Protein AF-A0A6G2K1J7-F1 (afdb_monomer)

Structure (mmCIF, N/CA/C/O backbone):
data_AF-A0A6G2K1J7-F1
#
_entry.id   AF-A0A6G2K1J7-F1
#
loop_
_atom_site.group_PDB
_atom_site.id
_atom_site.type_symbol
_atom_site.label_atom_id
_atom_site.label_alt_id
_atom_site.label_comp_id
_atom_site.label_asym_id
_atom_site.label_entity_id
_atom_site.label_seq_id
_atom_site.pdbx_PDB_ins_code
_atom_site.Cartn_x
_atom_site.Cartn_y
_atom_site.Cartn_z
_atom_site.occupancy
_atom_site.B_iso_or_equiv
_atom_site.auth_seq_id
_atom_site.auth_comp_id
_atom_site.auth_asym_id
_atom_site.auth_atom_id
_atom_site.pdbx_PDB_model_num
ATOM 1 N N . MET A 1 1 ? -78.152 -9.496 18.781 1.00 35.53 1 MET A N 1
ATOM 2 C CA . MET A 1 1 ? -78.908 -10.739 19.042 1.00 35.53 1 MET A CA 1
ATOM 3 C C . MET A 1 1 ? -78.268 -11.850 18.212 1.00 35.53 1 MET A C 1
ATOM 5 O O . MET A 1 1 ? -78.270 -11.691 17.003 1.00 35.53 1 MET A O 1
ATOM 9 N N . ARG A 1 2 ? -77.735 -12.901 18.880 1.00 36.78 2 ARG A N 1
ATOM 10 C CA . ARG A 1 2 ? -77.135 -14.176 18.371 1.00 36.78 2 ARG A CA 1
ATOM 11 C C . ARG A 1 2 ? -75.817 -14.018 17.576 1.00 36.78 2 ARG A C 1
ATOM 13 O O . ARG A 1 2 ? -75.803 -13.254 16.629 1.00 36.78 2 ARG A O 1
ATOM 20 N N . VAL A 1 3 ? -74.634 -14.554 17.916 1.00 32.84 3 VAL A N 1
ATOM 21 C CA . VAL A 1 3 ? -74.125 -15.810 18.539 1.00 32.84 3 VAL A CA 1
ATOM 22 C C . VAL A 1 3 ? -74.280 -17.067 17.656 1.00 32.84 3 VAL A C 1
ATOM 24 O O . VAL A 1 3 ? -75.314 -17.720 17.725 1.00 32.84 3 VAL A O 1
ATOM 27 N N . THR A 1 4 ? -73.190 -17.339 16.898 1.00 34.97 4 THR A N 1
ATOM 28 C CA . THR A 1 4 ? -72.482 -18.625 16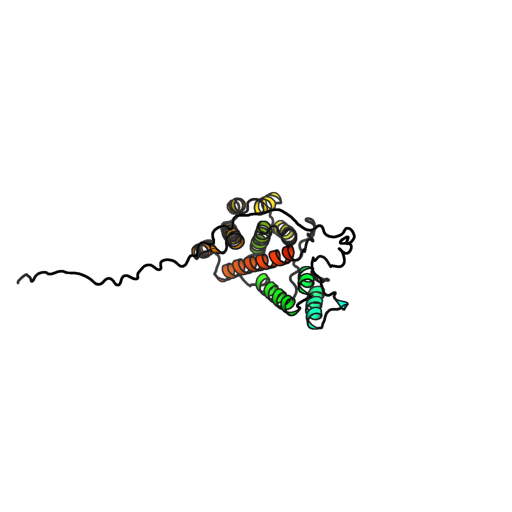.583 1.00 34.97 4 THR A CA 1
ATOM 29 C C . THR A 1 4 ? -73.187 -19.743 15.790 1.00 34.97 4 THR A C 1
ATOM 31 O O . THR A 1 4 ? -74.411 -19.746 15.739 1.00 34.97 4 THR A O 1
ATOM 34 N N . PRO A 1 5 ? -72.471 -20.823 15.386 1.00 52.34 5 PRO A N 1
ATOM 35 C CA . PRO A 1 5 ? -71.174 -20.953 14.678 1.00 52.34 5 PRO A CA 1
ATOM 36 C C . PRO A 1 5 ? -71.300 -21.935 13.474 1.00 52.34 5 PRO A C 1
ATOM 38 O O . PRO A 1 5 ? -72.369 -22.500 13.267 1.00 52.34 5 PRO A O 1
ATOM 41 N N . ASP A 1 6 ? -70.227 -22.203 12.721 1.00 35.66 6 ASP A N 1
ATOM 42 C CA . ASP A 1 6 ? -70.046 -23.554 12.157 1.00 35.66 6 ASP A CA 1
ATOM 43 C C . ASP A 1 6 ? -68.563 -23.936 12.077 1.00 35.66 6 ASP A C 1
ATOM 45 O O . ASP A 1 6 ? -67.681 -23.089 11.909 1.00 35.66 6 ASP A O 1
ATOM 49 N N . ASP A 1 7 ? -68.340 -25.226 12.269 1.00 35.88 7 ASP A N 1
ATOM 50 C CA . ASP A 1 7 ? -67.138 -25.903 12.706 1.00 35.88 7 ASP A CA 1
ATOM 51 C C . ASP A 1 7 ? -66.286 -26.439 11.545 1.00 35.88 7 ASP A C 1
ATOM 53 O O . ASP A 1 7 ? -66.772 -27.019 10.581 1.00 35.88 7 ASP A O 1
ATOM 57 N N . GLY A 1 8 ? -64.968 -26.325 11.722 1.00 32.72 8 GLY A N 1
ATOM 58 C CA . GLY A 1 8 ? -64.054 -27.472 11.737 1.00 32.72 8 GLY A CA 1
ATOM 59 C C . GLY A 1 8 ? -63.957 -28.408 10.521 1.00 32.72 8 GLY A C 1
ATOM 60 O O . GLY A 1 8 ? -64.835 -29.233 10.284 1.00 32.72 8 GLY A O 1
ATOM 61 N N . LYS A 1 9 ? -62.769 -28.399 9.892 1.00 33.88 9 LYS A N 1
ATOM 62 C CA . LYS A 1 9 ? -61.871 -29.550 9.580 1.00 33.88 9 LYS A CA 1
ATOM 63 C C . LYS A 1 9 ? -60.848 -29.076 8.537 1.00 33.88 9 LYS A C 1
ATOM 65 O O . LYS A 1 9 ? -61.209 -28.734 7.420 1.00 33.88 9 LYS A O 1
ATOM 70 N N . ASP A 1 10 ? -59.615 -28.750 8.909 1.00 31.59 10 ASP A N 1
ATOM 71 C CA . ASP A 1 10 ? -58.497 -29.664 9.188 1.00 31.59 10 ASP A CA 1
ATOM 72 C C . ASP A 1 10 ? -58.178 -30.599 8.003 1.00 31.59 10 ASP A C 1
ATOM 74 O O . ASP A 1 10 ? -58.930 -31.525 7.716 1.00 31.59 10 ASP A O 1
ATOM 78 N N . GLU A 1 11 ? -57.075 -30.315 7.295 1.00 30.25 11 GLU A N 1
ATOM 79 C CA . GLU A 1 11 ? -55.931 -31.229 7.113 1.00 30.25 11 GLU A CA 1
ATOM 80 C C . GLU A 1 11 ? -55.115 -30.969 5.824 1.00 30.25 11 GLU A C 1
ATOM 82 O O . GLU A 1 11 ? -55.516 -31.251 4.702 1.00 30.25 11 GLU A O 1
ATOM 87 N N . ARG A 1 12 ? -53.872 -30.534 6.067 1.00 29.98 12 ARG A N 1
ATOM 88 C CA . ARG A 1 12 ? -52.609 -31.073 5.528 1.00 29.98 12 ARG A CA 1
ATOM 89 C C . ARG A 1 12 ? -52.226 -30.922 4.038 1.00 29.98 12 ARG A C 1
ATOM 91 O O . ARG A 1 12 ? -52.806 -31.465 3.112 1.00 29.98 12 ARG A O 1
ATOM 98 N N . HIS A 1 13 ? -50.999 -30.395 3.926 1.00 30.02 13 HIS A N 1
ATOM 99 C CA . HIS A 1 13 ? -49.933 -30.740 2.977 1.00 30.02 13 HIS A CA 1
ATOM 100 C C . HIS A 1 13 ? -49.970 -30.146 1.563 1.00 30.02 13 HIS A C 1
ATOM 102 O O . HIS A 1 13 ? -50.554 -30.702 0.642 1.00 30.02 13 HIS A O 1
ATOM 108 N N . ARG A 1 14 ? -49.086 -29.159 1.348 1.00 35.12 14 ARG A N 1
ATOM 109 C CA . ARG A 1 14 ? -47.890 -29.329 0.494 1.00 35.12 14 ARG A CA 1
ATOM 110 C C . ARG A 1 14 ? -46.867 -28.218 0.761 1.00 35.12 14 ARG A C 1
ATOM 112 O O . ARG A 1 14 ? -46.822 -27.197 0.086 1.00 35.12 14 ARG A O 1
ATOM 119 N N . HIS A 1 15 ? -45.993 -28.469 1.736 1.00 34.78 15 HIS A N 1
ATOM 120 C CA . HIS A 1 15 ? -44.655 -27.885 1.742 1.00 34.78 15 HIS A CA 1
ATOM 121 C C . HIS A 1 15 ? -43.935 -28.329 0.463 1.00 34.78 15 HIS A C 1
ATOM 123 O O . HIS A 1 15 ? -43.694 -29.523 0.270 1.00 34.78 15 HIS A O 1
ATOM 129 N N . ARG A 1 16 ? -43.558 -27.380 -0.399 1.00 34.34 16 ARG A N 1
ATOM 130 C CA . ARG A 1 16 ? -42.485 -27.612 -1.369 1.00 34.34 16 ARG A CA 1
ATOM 131 C C . ARG A 1 16 ? -41.180 -27.726 -0.583 1.00 34.34 16 ARG A C 1
ATOM 133 O O . ARG A 1 16 ? -40.584 -26.729 -0.195 1.00 34.34 16 ARG A O 1
ATOM 140 N N . ARG A 1 17 ? -40.781 -28.971 -0.318 1.00 33.12 17 ARG A N 1
ATOM 141 C CA . ARG A 1 17 ? -39.415 -29.333 0.060 1.00 33.12 17 ARG A CA 1
ATOM 142 C C . ARG A 1 17 ? -38.504 -28.976 -1.117 1.00 33.12 17 ARG A C 1
ATOM 144 O O . ARG A 1 17 ? -38.532 -29.674 -2.126 1.00 33.12 17 ARG A O 1
ATOM 151 N N . ASN A 1 18 ? -37.700 -27.925 -0.987 1.00 34.09 18 ASN A N 1
ATOM 152 C CA . ASN A 1 18 ? -36.441 -27.874 -1.722 1.00 34.09 18 ASN A CA 1
ATOM 153 C C . ASN A 1 18 ? -35.535 -28.921 -1.073 1.00 34.09 18 ASN A C 1
ATOM 155 O O . ASN A 1 18 ? -35.179 -28.811 0.100 1.00 34.09 18 ASN A O 1
ATOM 159 N N . GLY A 1 19 ? -35.303 -30.006 -1.811 1.00 31.61 19 GLY A N 1
ATOM 160 C CA . GLY A 1 19 ? -34.443 -31.103 -1.395 1.00 31.61 19 GLY A CA 1
ATOM 161 C C . GLY A 1 19 ? -32.992 -30.648 -1.206 1.00 31.61 19 GLY A C 1
ATOM 162 O O . GLY A 1 19 ? -32.596 -29.602 -1.723 1.00 31.61 19 GLY A O 1
ATOM 163 N N . PRO A 1 20 ? -32.199 -31.422 -0.454 1.00 30.12 20 PRO A N 1
ATOM 164 C CA . PRO A 1 20 ? -30.825 -31.070 -0.155 1.00 30.12 20 PRO A CA 1
ATOM 165 C C . PRO A 1 20 ? -29.967 -31.181 -1.420 1.00 30.12 20 PRO A C 1
ATOM 167 O O . PRO A 1 20 ? -29.963 -32.213 -2.090 1.00 30.12 20 PRO A O 1
ATOM 170 N N . LEU A 1 21 ? -29.210 -30.123 -1.719 1.00 31.95 21 LEU A N 1
ATOM 171 C CA . LEU A 1 21 ? -28.051 -30.176 -2.609 1.00 31.95 21 LEU A CA 1
ATOM 172 C C . LEU A 1 21 ? -26.974 -31.029 -1.924 1.00 31.95 21 LEU A C 1
ATOM 174 O O . LEU A 1 21 ? -26.080 -30.524 -1.249 1.00 31.95 21 LEU A O 1
ATOM 178 N N . GLN A 1 22 ? -27.116 -32.348 -2.037 1.00 30.98 22 GLN A N 1
ATOM 179 C CA . GLN A 1 22 ? -26.084 -33.301 -1.665 1.00 30.98 22 GLN A CA 1
ATOM 180 C C . GLN A 1 22 ? -25.067 -33.444 -2.806 1.00 30.98 22 GLN A C 1
ATOM 182 O O . GLN A 1 22 ? -25.411 -33.743 -3.944 1.00 30.98 22 GLN A O 1
ATOM 187 N N . GLU A 1 23 ? -23.803 -33.267 -2.418 1.00 32.56 23 GLU A N 1
ATOM 188 C CA . GLU A 1 23 ? -22.628 -33.999 -2.904 1.00 32.56 23 GLU A CA 1
ATOM 189 C C . GLU A 1 23 ? -22.086 -33.727 -4.313 1.00 32.56 23 GLU A C 1
ATOM 191 O O . GLU A 1 23 ? -22.125 -34.588 -5.185 1.00 32.56 23 GLU A O 1
ATOM 196 N N . HIS A 1 24 ? -21.334 -32.630 -4.464 1.00 31.55 24 HIS A N 1
ATOM 197 C CA . HIS A 1 24 ? -20.178 -32.588 -5.378 1.00 31.55 24 HIS A CA 1
ATOM 198 C C . HIS A 1 24 ? -18.927 -31.954 -4.735 1.00 31.55 24 HIS A C 1
ATOM 200 O O . HIS A 1 24 ? -18.205 -31.179 -5.349 1.00 31.55 24 HIS A O 1
ATOM 206 N N . HIS A 1 25 ? -18.597 -32.363 -3.505 1.00 30.36 25 HIS A N 1
ATOM 207 C CA . HIS A 1 25 ? -17.228 -32.262 -2.988 1.00 30.36 25 HIS A CA 1
ATOM 208 C C . HIS A 1 25 ? -16.516 -33.600 -3.195 1.00 30.36 25 HIS A C 1
ATOM 210 O O . HIS A 1 25 ? -16.507 -34.475 -2.326 1.00 30.36 25 HIS A O 1
ATOM 216 N N . ARG A 1 26 ? -15.896 -33.776 -4.369 1.00 29.42 26 ARG A N 1
ATOM 217 C CA . ARG A 1 26 ? -14.893 -34.831 -4.551 1.00 29.42 26 ARG A CA 1
ATOM 218 C C . ARG A 1 26 ? -13.715 -34.529 -3.628 1.00 29.42 26 ARG A C 1
ATOM 220 O O . ARG A 1 26 ? -12.889 -33.669 -3.912 1.00 29.42 26 ARG A O 1
ATOM 227 N N . ARG A 1 27 ? -13.656 -35.265 -2.518 1.00 29.64 27 ARG A N 1
ATOM 228 C CA . ARG A 1 27 ? -12.503 -35.365 -1.622 1.00 29.64 27 ARG A CA 1
ATOM 229 C C . ARG A 1 27 ? -11.276 -35.778 -2.442 1.00 29.64 27 ARG A C 1
ATOM 231 O O . ARG A 1 27 ? -11.168 -36.930 -2.858 1.00 29.64 27 ARG A O 1
ATOM 238 N N . LEU A 1 28 ? -10.348 -34.853 -2.673 1.00 31.30 28 LEU A N 1
ATOM 239 C CA . LEU A 1 28 ? -8.995 -35.208 -3.091 1.00 31.30 28 LEU A CA 1
ATOM 240 C C . LEU A 1 28 ? -8.306 -35.850 -1.883 1.00 31.30 28 LEU A C 1
ATOM 242 O O . LEU A 1 28 ? -7.884 -35.171 -0.952 1.00 31.30 28 LEU A O 1
ATOM 246 N N . ALA A 1 29 ? -8.257 -37.181 -1.866 1.00 31.61 29 ALA A N 1
ATOM 247 C CA . ALA A 1 29 ? -7.498 -37.927 -0.871 1.00 31.61 29 ALA A CA 1
ATOM 248 C C . ALA A 1 29 ? -5.999 -37.563 -0.961 1.00 31.61 29 ALA A C 1
ATOM 250 O O . ALA A 1 29 ? -5.484 -37.395 -2.073 1.00 31.61 29 ALA A O 1
ATOM 251 N N . PRO A 1 30 ? -5.267 -37.488 0.168 1.00 28.92 30 PRO A N 1
ATOM 252 C CA . PRO A 1 30 ? -3.836 -37.221 0.146 1.00 28.92 30 PRO A CA 1
ATOM 253 C C . PRO A 1 30 ? -3.123 -38.378 -0.559 1.00 28.92 30 PRO A C 1
ATOM 255 O O . PRO A 1 30 ? -3.137 -39.525 -0.099 1.00 28.92 30 PRO A O 1
ATOM 258 N N . ARG A 1 31 ? -2.504 -38.095 -1.710 1.00 31.23 31 ARG A N 1
ATOM 259 C CA . ARG A 1 31 ? -1.652 -39.070 -2.392 1.00 31.23 31 ARG A CA 1
ATOM 260 C C . ARG A 1 31 ? -0.455 -39.363 -1.492 1.00 31.23 31 ARG A C 1
ATOM 262 O O . ARG A 1 31 ? 0.362 -38.490 -1.218 1.00 31.23 31 ARG A O 1
ATOM 269 N N . ARG A 1 32 ? -0.384 -40.610 -1.022 1.00 30.34 32 ARG A N 1
ATOM 270 C CA . ARG A 1 32 ? 0.730 -41.154 -0.243 1.00 30.34 32 ARG A CA 1
ATOM 271 C C . ARG A 1 32 ? 2.048 -40.871 -0.964 1.00 30.34 32 ARG A C 1
ATOM 273 O O . ARG A 1 32 ? 2.243 -41.322 -2.090 1.00 30.34 32 ARG A O 1
ATOM 280 N N . CYS A 1 33 ? 2.943 -40.165 -0.281 1.00 30.98 33 CYS A N 1
ATOM 281 C CA . CYS A 1 33 ? 4.346 -40.045 -0.644 1.00 30.98 33 CYS A CA 1
ATOM 282 C C . CYS A 1 33 ? 4.946 -41.459 -0.705 1.00 30.98 33 CYS A C 1
ATOM 284 O O . CYS A 1 33 ? 5.065 -42.135 0.320 1.00 30.98 33 CYS A O 1
ATOM 286 N N . ARG A 1 34 ? 5.249 -41.943 -1.910 1.00 31.38 34 ARG A N 1
ATOM 287 C CA . ARG A 1 34 ? 6.042 -43.152 -2.118 1.00 31.38 34 ARG A CA 1
ATOM 288 C C . ARG A 1 34 ? 7.186 -42.838 -3.071 1.00 31.38 34 ARG A C 1
ATOM 290 O O . ARG A 1 34 ? 6.980 -42.319 -4.160 1.00 31.38 34 ARG A O 1
ATOM 297 N N . ASP A 1 35 ? 8.351 -43.238 -2.585 1.00 30.86 35 ASP A N 1
ATOM 298 C CA . ASP A 1 35 ? 9.615 -43.460 -3.271 1.00 30.86 35 ASP A CA 1
ATOM 299 C C . ASP A 1 35 ? 10.530 -42.255 -3.546 1.00 30.86 35 ASP A C 1
ATOM 301 O O . ASP A 1 35 ? 10.599 -41.671 -4.626 1.00 30.86 35 ASP A O 1
ATOM 305 N N . ARG A 1 36 ? 11.335 -41.946 -2.520 1.00 43.44 36 ARG A N 1
ATOM 306 C CA . ARG A 1 36 ? 12.682 -41.400 -2.686 1.00 43.44 36 ARG A CA 1
ATOM 307 C C . ARG A 1 36 ? 13.554 -42.497 -3.298 1.00 43.44 36 ARG A C 1
ATOM 309 O O . ARG A 1 36 ? 14.013 -43.350 -2.556 1.00 43.44 36 ARG A O 1
ATOM 316 N N . THR A 1 37 ? 13.888 -42.416 -4.581 1.00 38.09 37 THR A N 1
ATOM 317 C CA . THR A 1 37 ? 15.232 -42.772 -5.072 1.00 38.09 37 THR A CA 1
ATOM 318 C C . THR A 1 37 ? 15.432 -42.319 -6.525 1.00 38.09 37 THR A C 1
ATOM 320 O O . THR A 1 37 ? 14.559 -42.469 -7.370 1.00 38.09 37 THR A O 1
ATOM 323 N N . ARG A 1 38 ? 16.644 -41.809 -6.800 1.00 35.25 38 ARG A N 1
ATOM 324 C CA . ARG A 1 38 ? 17.234 -41.445 -8.111 1.00 35.25 38 ARG A CA 1
ATOM 325 C C . ARG A 1 38 ? 16.898 -40.059 -8.684 1.00 35.25 38 ARG A C 1
ATOM 327 O O . ARG A 1 38 ? 16.390 -39.928 -9.792 1.00 35.25 38 ARG A O 1
ATOM 334 N N . ARG A 1 39 ? 17.375 -39.003 -8.009 1.00 38.03 39 ARG A N 1
ATOM 335 C CA . ARG A 1 39 ? 17.856 -37.810 -8.732 1.00 38.03 39 ARG A CA 1
ATOM 336 C C . ARG A 1 39 ? 19.153 -38.190 -9.454 1.00 38.03 39 ARG A C 1
ATOM 338 O O . ARG A 1 39 ? 20.127 -38.554 -8.801 1.00 38.03 39 ARG A O 1
ATOM 345 N N . ARG A 1 40 ? 19.158 -38.141 -10.789 1.00 36.22 40 ARG A N 1
ATOM 346 C CA . ARG A 1 40 ? 20.401 -38.167 -11.574 1.00 36.22 40 ARG A CA 1
ATOM 347 C C . ARG A 1 40 ? 21.206 -36.917 -11.213 1.00 36.22 40 ARG A C 1
ATOM 349 O O . ARG A 1 40 ? 20.685 -35.810 -11.314 1.00 36.22 40 ARG A O 1
ATOM 356 N N . ALA A 1 41 ? 22.440 -37.113 -10.759 1.00 38.62 41 ALA A N 1
ATOM 357 C CA . ALA A 1 41 ? 23.391 -36.033 -10.540 1.00 38.62 41 ALA A CA 1
ATOM 358 C C . ALA A 1 41 ? 23.687 -35.335 -11.878 1.00 38.62 41 ALA A C 1
ATOM 360 O O . ALA A 1 41 ? 23.938 -36.006 -12.882 1.00 38.62 41 ALA A O 1
ATOM 361 N N . ALA A 1 42 ? 23.620 -34.004 -11.892 1.00 36.16 42 ALA A N 1
ATOM 362 C CA . ALA A 1 42 ? 24.079 -33.202 -13.020 1.00 36.16 42 ALA A CA 1
ATOM 363 C C . ALA A 1 42 ? 25.619 -33.288 -13.134 1.00 36.16 42 ALA A C 1
ATOM 365 O O . ALA A 1 42 ? 26.284 -33.480 -12.111 1.00 36.16 42 ALA A O 1
ATOM 366 N N . PRO A 1 43 ? 26.199 -33.172 -14.344 1.00 32.53 43 PRO A N 1
ATOM 367 C CA . PRO A 1 43 ? 27.638 -33.321 -14.547 1.00 32.53 43 PRO A CA 1
ATOM 368 C C . PRO A 1 43 ? 28.429 -32.218 -13.821 1.00 32.53 43 PRO A C 1
ATOM 370 O O . PRO A 1 43 ? 27.985 -31.066 -13.793 1.00 32.53 43 PRO A O 1
ATOM 373 N N . PRO A 1 44 ? 29.621 -32.520 -13.277 1.00 36.25 44 PRO A N 1
ATOM 374 C CA . PRO A 1 44 ? 30.470 -31.519 -12.647 1.00 36.25 44 PRO A CA 1
ATOM 375 C C . PRO A 1 44 ? 31.130 -30.673 -13.744 1.00 36.25 44 PRO A C 1
ATOM 377 O O . PRO A 1 44 ? 32.035 -31.131 -14.434 1.00 36.25 44 PRO A O 1
ATOM 380 N N . GLY A 1 45 ? 30.643 -29.448 -13.947 1.00 36.84 45 GLY A N 1
ATOM 381 C CA . GLY A 1 45 ? 31.193 -28.547 -14.968 1.00 36.84 45 GLY A CA 1
ATOM 382 C C . GLY A 1 45 ? 30.334 -27.334 -15.318 1.00 36.84 45 GLY A C 1
ATOM 383 O O . GLY A 1 45 ? 30.876 -26.327 -15.754 1.00 36.84 45 GLY A O 1
ATOM 384 N N . GLN A 1 46 ? 29.027 -27.358 -15.053 1.00 41.84 46 GLN A N 1
ATOM 385 C CA . GLN A 1 46 ? 28.199 -26.149 -15.093 1.00 41.84 46 GLN A CA 1
ATOM 386 C C . GLN A 1 46 ? 28.134 -25.550 -13.695 1.00 41.84 46 GLN A C 1
ATOM 388 O O . GLN A 1 46 ? 27.180 -25.731 -12.942 1.00 41.84 46 GLN A O 1
ATOM 393 N N . ARG A 1 47 ? 29.203 -24.842 -13.330 1.00 34.09 47 ARG A N 1
ATOM 394 C CA . ARG A 1 47 ? 29.076 -23.792 -12.325 1.00 34.09 47 ARG A CA 1
ATOM 395 C C . ARG A 1 47 ? 28.018 -22.830 -12.870 1.00 34.09 47 ARG A C 1
ATOM 397 O O . ARG A 1 47 ? 28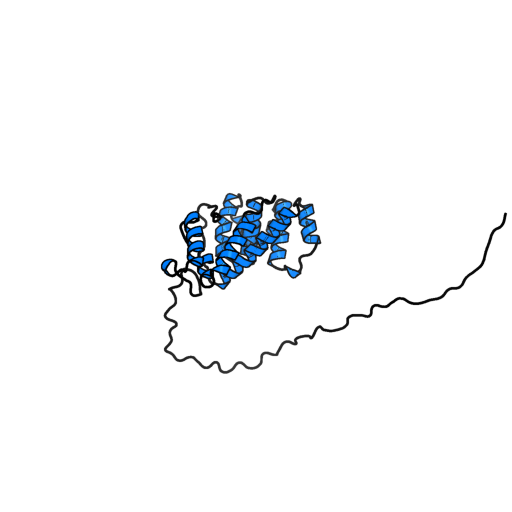.197 -22.323 -13.974 1.00 34.09 47 ARG A O 1
ATOM 404 N N . CYS A 1 48 ? 26.931 -22.604 -12.129 1.00 33.09 48 CYS A N 1
ATOM 405 C CA . CYS A 1 48 ? 26.109 -21.401 -12.273 1.00 33.09 48 CYS A CA 1
ATOM 406 C C . CYS A 1 48 ? 27.022 -20.195 -12.020 1.00 33.09 48 CYS A C 1
ATOM 408 O O . CYS A 1 48 ? 27.107 -19.683 -10.910 1.00 33.09 48 CYS A O 1
ATOM 410 N N . ALA A 1 49 ? 27.796 -19.824 -13.028 1.00 37.03 49 ALA A N 1
ATOM 411 C CA . ALA A 1 49 ? 28.691 -18.689 -13.043 1.00 37.03 49 ALA A CA 1
ATOM 412 C C . ALA A 1 49 ? 28.120 -17.713 -14.070 1.00 37.03 49 ALA A C 1
ATOM 414 O O . ALA A 1 49 ? 28.563 -17.692 -15.211 1.00 37.03 49 ALA A O 1
ATOM 415 N N . ALA A 1 50 ? 27.058 -17.017 -13.659 1.00 36.47 50 ALA A N 1
ATOM 416 C CA . ALA A 1 50 ? 26.554 -15.761 -14.221 1.00 36.47 50 ALA A CA 1
ATOM 417 C C . ALA A 1 50 ? 25.323 -15.329 -13.402 1.00 36.47 50 ALA A C 1
ATOM 419 O O . ALA A 1 50 ? 24.200 -15.304 -13.891 1.00 36.47 50 ALA A O 1
ATOM 420 N N . VAL A 1 51 ? 25.515 -15.082 -12.108 1.00 39.34 51 VAL A N 1
ATOM 421 C CA . VAL A 1 51 ? 24.582 -14.255 -11.333 1.00 39.34 51 VAL A CA 1
ATOM 422 C C . VAL A 1 51 ? 25.270 -12.897 -11.227 1.00 39.34 51 VAL A C 1
ATOM 424 O O . VAL A 1 51 ? 26.463 -12.881 -10.925 1.00 39.34 51 VAL A O 1
ATOM 427 N N . CYS A 1 52 ? 24.517 -11.827 -11.509 1.00 40.72 52 CYS A N 1
ATOM 428 C CA . CYS A 1 52 ? 24.882 -10.397 -11.543 1.00 40.72 52 CYS A CA 1
ATOM 429 C C . CYS A 1 52 ? 25.019 -9.769 -12.949 1.00 40.72 52 CYS A C 1
ATOM 431 O O . CYS A 1 52 ? 26.105 -9.367 -13.337 1.00 40.72 52 CYS A O 1
ATOM 433 N N . GLU A 1 53 ? 23.892 -9.608 -13.657 1.00 43.91 53 GLU A N 1
ATOM 434 C CA . GLU A 1 53 ? 23.628 -8.492 -14.601 1.00 43.91 53 GLU A CA 1
ATOM 435 C C . GLU A 1 53 ? 22.120 -8.152 -14.580 1.00 43.91 53 GLU A C 1
ATOM 437 O O . GLU A 1 53 ? 21.451 -8.068 -15.608 1.00 43.91 53 GLU A O 1
ATOM 442 N N . HIS A 1 54 ? 21.501 -8.105 -13.399 1.00 54.28 54 HIS A N 1
ATOM 443 C CA . HIS A 1 54 ? 20.065 -7.839 -13.262 1.00 54.28 54 HIS A CA 1
ATOM 444 C C . HIS A 1 54 ? 19.931 -6.700 -12.259 1.00 54.28 54 HIS A C 1
ATOM 446 O O . HIS A 1 54 ? 20.337 -6.870 -11.113 1.00 54.28 54 HIS A O 1
ATOM 452 N N . GLY A 1 55 ? 19.464 -5.529 -12.698 1.00 58.62 55 GLY A N 1
ATOM 453 C CA . GLY A 1 55 ? 19.360 -4.316 -11.877 1.00 58.62 55 GLY A CA 1
ATOM 454 C C . GLY A 1 55 ? 18.380 -4.467 -10.711 1.00 58.62 55 GLY A C 1
ATOM 455 O O . GLY A 1 55 ? 17.271 -3.955 -10.787 1.00 58.62 55 GLY A O 1
ATOM 456 N N . GLY A 1 56 ? 18.774 -5.213 -9.675 1.00 79.50 56 GLY A N 1
ATOM 457 C CA . GLY A 1 56 ? 18.002 -5.419 -8.448 1.00 79.50 56 GLY A CA 1
ATOM 458 C C . GLY A 1 56 ? 16.863 -6.448 -8.522 1.00 79.50 56 GLY A C 1
ATOM 459 O O . GLY A 1 56 ? 16.065 -6.525 -7.598 1.00 79.50 56 GLY A O 1
ATOM 460 N N . VAL A 1 57 ? 16.756 -7.250 -9.593 1.00 90.38 57 VAL A N 1
ATOM 461 C CA . VAL A 1 57 ? 15.643 -8.208 -9.817 1.00 90.38 57 VAL A CA 1
ATOM 462 C C . VAL A 1 57 ? 16.141 -9.593 -10.268 1.00 90.38 57 VAL A C 1
ATOM 464 O O . VAL A 1 57 ? 17.255 -9.730 -10.758 1.00 90.38 57 VAL A O 1
ATOM 467 N N . TRP A 1 58 ? 15.337 -10.654 -10.131 1.00 93.12 58 TRP A N 1
ATOM 468 C CA . TRP A 1 58 ? 15.727 -12.045 -10.457 1.00 93.12 58 TRP A CA 1
ATOM 469 C C . TRP A 1 58 ? 15.453 -12.482 -11.898 1.00 93.12 58 TRP A C 1
ATOM 471 O O . TRP A 1 58 ? 15.886 -13.560 -12.309 1.00 93.12 58 TRP A O 1
ATOM 481 N N . ILE A 1 59 ? 14.717 -11.682 -12.665 1.00 93.81 59 ILE A N 1
ATOM 482 C CA . ILE A 1 59 ? 14.427 -11.956 -14.074 1.00 93.81 59 ILE A CA 1
ATOM 483 C C . ILE A 1 59 ? 15.178 -10.976 -14.970 1.00 93.81 59 ILE A C 1
ATOM 485 O O . ILE A 1 59 ? 15.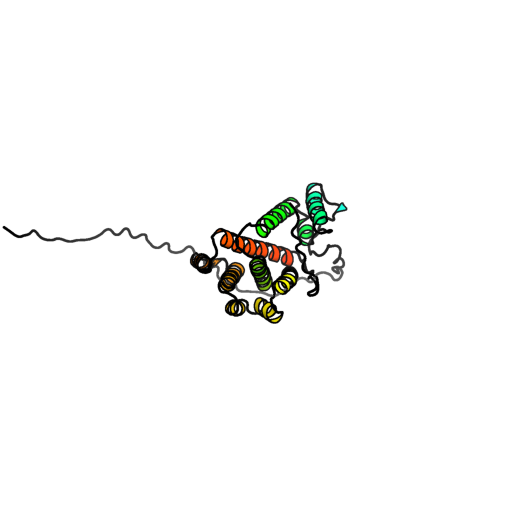615 -9.918 -14.522 1.00 93.81 59 ILE A O 1
ATOM 489 N N . ARG A 1 60 ? 15.293 -11.309 -16.261 1.00 94.56 60 ARG A N 1
ATOM 490 C CA . ARG A 1 60 ? 15.805 -10.354 -17.251 1.00 94.56 60 ARG A CA 1
ATOM 491 C C . ARG A 1 60 ? 14.937 -9.095 -17.248 1.00 94.56 60 ARG A C 1
ATOM 493 O O . ARG A 1 60 ? 13.712 -9.205 -17.267 1.00 94.56 60 ARG A O 1
ATOM 500 N N . SER A 1 61 ? 15.579 -7.939 -17.315 1.00 93.94 61 SER A N 1
ATOM 501 C CA . SER A 1 61 ? 14.941 -6.641 -17.519 1.00 93.94 61 SER A CA 1
ATOM 502 C C . SER A 1 61 ? 15.451 -5.985 -18.805 1.00 93.94 61 SER A C 1
ATOM 504 O O . SER A 1 61 ? 16.453 -6.419 -19.376 1.00 93.94 61 SER A O 1
ATOM 506 N N . VAL A 1 62 ? 14.729 -4.973 -19.286 1.00 94.62 62 VAL A N 1
ATOM 507 C CA . VAL A 1 62 ? 15.120 -4.141 -20.431 1.00 94.62 62 VAL A CA 1
ATOM 508 C C . VAL A 1 62 ? 15.748 -2.850 -19.892 1.00 94.62 62 VAL A C 1
ATOM 510 O O . VAL A 1 62 ? 15.039 -2.074 -19.239 1.00 94.62 62 VAL A O 1
ATOM 513 N N . PRO A 1 63 ? 17.054 -2.611 -20.116 1.00 91.19 63 PRO A N 1
ATOM 514 C CA . PRO A 1 63 ? 17.706 -1.357 -19.752 1.00 91.19 63 PRO A CA 1
ATOM 515 C C . PRO A 1 63 ? 17.060 -0.149 -20.435 1.00 91.19 63 PRO A C 1
ATOM 517 O O . PRO A 1 63 ? 16.406 -0.279 -21.466 1.00 91.19 63 PRO A O 1
ATOM 520 N N . TYR A 1 64 ? 17.279 1.043 -19.879 1.00 89.31 64 TYR A N 1
ATOM 521 C CA . TYR A 1 64 ? 16.729 2.286 -20.429 1.00 89.31 64 TYR A CA 1
ATOM 522 C C . TYR A 1 64 ? 17.101 2.500 -21.906 1.00 89.31 64 TYR A C 1
ATOM 524 O O . TYR A 1 64 ? 16.241 2.847 -22.713 1.00 89.31 64 TYR A O 1
ATOM 532 N N . ASP A 1 65 ? 18.359 2.249 -22.272 1.00 89.94 65 ASP A N 1
ATOM 533 C CA . ASP A 1 65 ? 18.850 2.485 -23.635 1.00 89.94 65 ASP A CA 1
ATOM 534 C C . ASP A 1 65 ? 18.224 1.539 -24.668 1.00 89.94 65 ASP A C 1
ATOM 536 O O . ASP A 1 65 ? 18.017 1.950 -25.810 1.00 89.94 65 ASP A O 1
ATOM 540 N N . ASP A 1 66 ? 17.812 0.345 -24.238 1.00 94.00 66 ASP A N 1
ATOM 541 C CA . ASP A 1 66 ? 17.171 -0.681 -25.068 1.00 94.00 66 ASP A CA 1
ATOM 542 C C . ASP A 1 66 ? 15.633 -0.609 -25.036 1.00 94.00 66 ASP A C 1
ATOM 544 O O . ASP A 1 66 ? 14.954 -1.421 -25.670 1.00 94.00 66 ASP A O 1
ATOM 548 N N . ALA A 1 67 ? 15.060 0.338 -24.285 1.00 95.12 67 ALA A N 1
ATOM 549 C CA . ALA A 1 67 ? 13.618 0.486 -24.155 1.00 95.12 67 ALA A CA 1
ATOM 550 C C . ALA A 1 67 ? 12.980 0.964 -25.468 1.00 95.12 67 ALA A C 1
ATOM 552 O O . ALA A 1 67 ? 13.429 1.956 -26.063 1.00 95.12 67 ALA A O 1
ATOM 553 N N . ASP A 1 68 ? 11.899 0.286 -25.867 1.00 95.62 68 ASP A N 1
ATOM 554 C CA . ASP A 1 68 ? 11.005 0.743 -26.931 1.00 95.62 68 ASP A CA 1
ATOM 555 C C . ASP A 1 68 ? 10.256 2.027 -26.531 1.00 95.62 68 ASP A C 1
ATOM 557 O O . ASP A 1 68 ? 10.384 2.530 -25.414 1.00 95.62 68 ASP A O 1
ATOM 561 N N . GLU A 1 69 ? 9.477 2.588 -27.455 1.00 96.38 69 GLU A N 1
ATOM 562 C CA . GLU A 1 69 ? 8.766 3.850 -27.230 1.00 96.38 69 GLU A CA 1
ATOM 563 C C . GLU A 1 69 ? 7.777 3.784 -26.051 1.00 96.38 69 GLU A C 1
ATOM 565 O O . GLU A 1 69 ? 7.634 4.749 -25.300 1.00 96.38 69 GLU A O 1
ATOM 570 N N . GLU A 1 70 ? 7.091 2.656 -25.847 1.00 95.81 70 GLU A N 1
ATOM 571 C CA . GLU A 1 70 ? 6.125 2.517 -24.755 1.00 95.81 70 GLU A CA 1
ATOM 572 C C . GLU A 1 70 ? 6.829 2.437 -23.401 1.00 95.81 70 GLU A C 1
ATOM 574 O O . GLU A 1 70 ? 6.501 3.196 -22.486 1.00 95.81 70 GLU A O 1
ATOM 579 N N . LEU A 1 71 ? 7.835 1.573 -23.284 1.00 96.12 71 LEU A N 1
ATOM 580 C CA . LEU A 1 71 ? 8.599 1.411 -22.056 1.00 96.12 71 LEU A CA 1
ATOM 581 C C . LEU A 1 71 ? 9.380 2.677 -21.698 1.00 96.12 71 LEU A C 1
ATOM 583 O O . LEU A 1 71 ? 9.412 3.063 -20.529 1.00 96.12 71 LEU A O 1
ATOM 587 N N . ARG A 1 72 ? 9.970 3.346 -22.696 1.00 96.19 72 ARG A N 1
ATOM 588 C CA . ARG A 1 72 ? 10.744 4.573 -22.489 1.00 96.19 72 ARG A CA 1
ATOM 589 C C . ARG A 1 72 ? 9.883 5.681 -21.895 1.00 96.19 72 ARG A C 1
ATOM 591 O O . ARG A 1 72 ? 10.313 6.293 -20.926 1.00 96.19 72 ARG A O 1
ATOM 598 N N . ARG A 1 73 ? 8.632 5.842 -22.347 1.00 94.94 73 ARG A N 1
ATOM 599 C CA . ARG A 1 73 ? 7.679 6.787 -21.730 1.00 94.94 73 ARG A CA 1
ATOM 600 C C . ARG A 1 73 ? 7.447 6.507 -20.243 1.00 94.94 73 ARG A C 1
ATOM 602 O O . ARG A 1 73 ? 7.397 7.438 -19.445 1.00 94.94 73 ARG A O 1
ATOM 609 N N . HIS A 1 74 ? 7.321 5.239 -19.846 1.00 93.56 74 HIS A N 1
ATOM 610 C CA . HIS A 1 74 ? 7.155 4.878 -18.432 1.00 93.56 74 HIS A CA 1
ATOM 611 C C . HIS A 1 74 ? 8.421 5.110 -17.598 1.00 93.56 74 HIS A C 1
ATOM 613 O O . HIS A 1 74 ? 8.326 5.454 -16.416 1.00 93.56 74 HIS A O 1
ATOM 619 N N . TYR A 1 75 ? 9.598 4.917 -18.194 1.00 93.62 75 TYR A N 1
ATOM 620 C CA . TYR A 1 75 ? 10.873 5.235 -17.558 1.00 93.62 75 TYR A CA 1
ATOM 621 C C . TYR A 1 75 ? 11.068 6.742 -17.397 1.00 93.62 75 TYR A C 1
ATOM 623 O O . TYR A 1 75 ? 11.419 7.182 -16.305 1.00 93.62 75 TYR A O 1
ATOM 631 N N . ASP A 1 76 ? 10.796 7.525 -18.438 1.00 92.31 76 ASP A N 1
ATOM 632 C CA . ASP A 1 76 ? 10.930 8.982 -18.419 1.00 92.31 76 ASP A CA 1
ATOM 633 C C . ASP A 1 76 ? 10.022 9.603 -17.357 1.00 92.31 76 ASP A C 1
ATOM 635 O O . ASP A 1 76 ? 10.516 10.318 -16.489 1.00 92.31 76 ASP A O 1
ATOM 639 N N . ARG A 1 77 ? 8.741 9.209 -17.315 1.00 86.50 77 ARG A N 1
ATOM 640 C CA . ARG A 1 77 ? 7.786 9.667 -16.290 1.00 86.50 77 ARG A CA 1
ATOM 641 C C . ARG A 1 77 ? 8.303 9.466 -14.861 1.00 86.50 77 ARG A C 1
ATOM 643 O O . ARG A 1 77 ? 8.117 10.321 -13.994 1.00 86.50 77 ARG A O 1
ATOM 650 N N . GLN A 1 78 ? 8.957 8.336 -14.593 1.00 84.38 78 GLN A N 1
ATOM 651 C CA . GLN A 1 78 ? 9.548 8.094 -13.278 1.00 84.38 78 GLN A CA 1
ATOM 652 C C . GLN A 1 78 ? 10.818 8.890 -13.048 1.00 84.38 78 GLN A C 1
ATOM 654 O O . GLN A 1 78 ? 10.951 9.459 -11.975 1.00 84.38 78 GLN A O 1
ATOM 659 N N . ARG A 1 79 ? 11.720 8.994 -14.026 1.00 87.38 79 ARG A N 1
ATOM 660 C CA . ARG A 1 79 ? 12.942 9.798 -13.879 1.00 87.38 79 ARG A CA 1
ATOM 661 C C . ARG A 1 79 ? 12.638 11.278 -13.666 1.00 87.38 79 ARG A C 1
ATOM 663 O O . ARG A 1 79 ? 13.342 11.926 -12.903 1.00 87.38 79 ARG A O 1
ATOM 670 N N . GLU A 1 80 ? 11.589 11.799 -14.292 1.00 85.44 80 GLU A N 1
ATOM 671 C CA . GLU A 1 80 ? 11.135 13.179 -14.099 1.00 85.44 80 GLU A CA 1
ATOM 672 C C . GLU A 1 80 ? 10.678 13.447 -12.659 1.00 85.44 80 GLU A C 1
ATOM 674 O O . GLU A 1 80 ? 10.928 14.530 -12.137 1.00 85.44 80 GLU A O 1
ATOM 679 N N . THR A 1 81 ? 10.054 12.463 -11.998 1.00 76.38 81 THR A N 1
ATOM 680 C CA . THR A 1 81 ? 9.539 12.635 -10.627 1.00 76.38 81 THR A CA 1
ATOM 681 C C . THR A 1 81 ? 10.519 12.166 -9.544 1.00 76.38 81 THR A C 1
ATOM 683 O O . THR A 1 81 ? 10.635 12.790 -8.495 1.00 76.38 81 THR A O 1
ATOM 686 N N . LEU A 1 82 ? 11.212 11.053 -9.783 1.00 77.69 82 LEU A N 1
ATOM 687 C CA . LEU A 1 82 ? 12.028 10.314 -8.813 1.00 77.69 82 LEU A CA 1
ATOM 688 C C . LEU A 1 82 ? 13.536 10.417 -9.093 1.00 77.69 82 LEU A C 1
ATOM 690 O O . LEU A 1 82 ? 14.339 9.936 -8.302 1.00 77.69 82 LEU A O 1
ATOM 694 N N . GLY A 1 83 ? 13.945 10.984 -10.232 1.00 81.19 83 GLY A N 1
ATOM 695 C CA . GLY A 1 83 ? 15.342 11.028 -10.690 1.00 81.19 83 GLY A CA 1
ATOM 696 C C . GLY A 1 83 ? 15.836 9.729 -11.340 1.00 81.19 83 GLY A C 1
ATOM 697 O O . GLY A 1 83 ? 16.695 9.763 -12.227 1.00 81.19 83 GLY A O 1
ATOM 698 N N . GLU A 1 84 ? 15.256 8.587 -10.972 1.00 83.56 84 GLU A N 1
ATOM 699 C CA . GLU A 1 84 ? 15.643 7.260 -11.453 1.00 83.56 84 GLU A CA 1
ATOM 700 C C . GLU A 1 84 ? 14.443 6.344 -11.740 1.00 83.56 84 GLU A C 1
ATOM 702 O O . GLU A 1 84 ? 13.297 6.638 -11.400 1.00 83.56 84 GLU A O 1
ATOM 707 N N . VAL A 1 85 ? 14.710 5.223 -12.417 1.00 87.12 85 VAL A N 1
ATOM 708 C CA . VAL A 1 85 ? 13.712 4.175 -12.665 1.00 87.12 85 VAL A CA 1
ATOM 709 C C . VAL A 1 85 ? 13.702 3.216 -11.480 1.00 87.12 85 VAL A C 1
ATOM 711 O O . VAL A 1 85 ? 14.744 2.679 -11.114 1.00 87.12 85 VAL A O 1
ATOM 714 N N . THR A 1 86 ? 12.524 2.946 -10.922 1.00 89.31 86 THR A N 1
ATOM 715 C CA . THR A 1 86 ? 12.389 2.016 -9.793 1.00 89.31 86 THR A CA 1
ATOM 716 C C . THR A 1 86 ? 12.618 0.559 -10.202 1.00 89.31 86 THR A C 1
ATOM 718 O O . THR A 1 86 ? 12.267 0.134 -11.309 1.00 89.31 86 THR A O 1
ATOM 721 N N . GLU A 1 87 ? 13.106 -0.258 -9.265 1.00 90.88 87 GLU A N 1
ATOM 722 C CA . GLU A 1 87 ? 13.239 -1.712 -9.447 1.00 90.88 87 GLU A CA 1
ATOM 723 C C . GLU A 1 87 ? 11.900 -2.380 -9.782 1.00 90.88 87 GLU A C 1
ATOM 725 O O . GLU A 1 87 ? 11.848 -3.295 -10.601 1.00 90.88 87 GLU A O 1
ATOM 730 N N . MET A 1 88 ? 10.794 -1.881 -9.221 1.00 91.12 88 MET A N 1
ATOM 731 C CA . MET A 1 88 ? 9.442 -2.363 -9.523 1.00 91.12 88 MET A CA 1
ATOM 732 C C . MET A 1 88 ? 9.087 -2.192 -11.007 1.00 91.12 88 MET A C 1
ATOM 734 O O . MET A 1 88 ? 8.445 -3.051 -11.618 1.00 91.12 88 MET A O 1
ATOM 738 N N . THR A 1 89 ? 9.540 -1.099 -11.615 1.00 92.50 89 THR A N 1
ATOM 739 C CA . THR A 1 89 ? 9.324 -0.832 -13.039 1.00 92.50 89 THR A CA 1
ATOM 740 C C . THR A 1 89 ? 10.260 -1.664 -13.902 1.00 92.50 89 THR A C 1
ATOM 742 O O . THR A 1 89 ? 9.809 -2.266 -14.879 1.00 92.50 89 THR A O 1
ATOM 745 N N . LEU A 1 90 ? 11.529 -1.794 -13.500 1.00 92.88 90 LEU A N 1
ATOM 746 C CA . LEU A 1 90 ? 12.487 -2.692 -14.151 1.00 92.88 90 LEU A CA 1
ATOM 747 C C . LEU A 1 90 ? 11.988 -4.145 -14.153 1.00 92.88 90 LEU A C 1
ATOM 749 O O . LEU A 1 90 ? 12.050 -4.810 -15.189 1.00 92.88 90 LEU A O 1
ATOM 753 N N . ALA A 1 91 ? 11.411 -4.618 -13.046 1.00 93.62 91 ALA A N 1
ATOM 754 C CA . ALA A 1 91 ? 10.822 -5.952 -12.920 1.00 93.62 91 ALA A CA 1
ATOM 755 C C . ALA A 1 91 ? 9.664 -6.191 -13.908 1.00 93.62 91 ALA A C 1
ATOM 757 O O . ALA A 1 91 ? 9.349 -7.323 -14.269 1.00 93.62 91 ALA A O 1
ATOM 758 N N . GLY A 1 92 ? 9.018 -5.118 -14.360 1.00 95.19 92 GLY A N 1
ATOM 759 C CA . GLY A 1 92 ? 7.921 -5.141 -15.315 1.00 95.19 92 GLY A CA 1
ATOM 760 C C . GLY A 1 92 ? 8.302 -5.024 -16.785 1.00 95.19 92 GLY A C 1
ATOM 761 O O . GLY A 1 92 ? 7.451 -5.242 -17.646 1.00 95.19 92 GLY A O 1
ATOM 762 N N . SER A 1 93 ? 9.549 -4.662 -17.063 1.00 96.00 93 SER A N 1
ATOM 763 C CA . SER A 1 93 ? 10.002 -4.133 -18.354 1.00 96.00 93 SER A CA 1
ATOM 764 C C . SER A 1 93 ? 9.822 -5.061 -19.559 1.00 96.00 93 SER A C 1
ATOM 766 O O . SER A 1 93 ? 9.729 -4.587 -20.685 1.00 96.00 93 SER A O 1
ATOM 768 N N . LEU A 1 94 ? 9.698 -6.376 -19.347 1.00 96.69 94 LEU A N 1
ATOM 769 C CA . LEU A 1 94 ? 9.425 -7.340 -20.421 1.00 96.69 94 LEU A CA 1
ATOM 770 C C . LEU A 1 94 ? 8.008 -7.221 -21.012 1.00 96.69 94 LEU A C 1
ATOM 772 O O . LEU A 1 94 ? 7.736 -7.820 -22.052 1.00 96.69 94 LEU A O 1
ATOM 776 N N . TYR A 1 95 ? 7.096 -6.498 -20.354 1.00 97.00 95 TYR A N 1
ATOM 777 C CA . TYR A 1 95 ? 5.749 -6.243 -20.859 1.00 97.00 95 TYR A CA 1
ATOM 778 C C . TYR A 1 95 ? 5.302 -4.809 -20.509 1.00 97.00 95 TYR A C 1
ATOM 780 O O . TYR A 1 95 ? 4.659 -4.602 -19.473 1.00 97.00 95 TYR A O 1
ATOM 788 N N . PRO A 1 96 ? 5.629 -3.812 -21.357 1.00 96.19 96 PRO A N 1
ATOM 789 C CA . PRO A 1 96 ? 5.441 -2.387 -21.057 1.00 96.19 96 PRO A CA 1
ATOM 790 C C . PRO A 1 96 ? 4.005 -2.008 -20.681 1.00 96.19 96 PRO A C 1
ATOM 792 O O . PRO A 1 96 ? 3.796 -1.321 -19.684 1.00 96.19 96 PRO A O 1
ATOM 795 N N . ARG A 1 97 ? 3.002 -2.587 -21.352 1.00 96.12 97 ARG A N 1
ATOM 796 C CA . ARG A 1 97 ? 1.584 -2.367 -21.022 1.00 96.12 97 ARG A CA 1
ATOM 797 C C . ARG A 1 97 ? 1.239 -2.676 -19.561 1.00 96.12 97 ARG A C 1
ATOM 799 O O . ARG A 1 97 ? 0.390 -2.016 -18.967 1.00 96.12 97 ARG A O 1
ATOM 806 N N . LEU A 1 98 ? 1.880 -3.685 -18.967 1.00 95.81 98 LEU A N 1
ATOM 807 C CA . LEU A 1 98 ? 1.692 -4.015 -17.552 1.00 95.81 98 LEU A CA 1
ATOM 808 C C . LEU A 1 98 ? 2.369 -2.991 -16.631 1.00 95.81 98 LEU A C 1
ATOM 810 O O . LEU A 1 98 ? 1.868 -2.745 -15.537 1.00 95.81 98 LEU A O 1
ATOM 814 N N . VAL A 1 99 ? 3.489 -2.393 -17.045 1.00 95.31 99 VAL A N 1
ATOM 815 C CA . VAL A 1 99 ? 4.106 -1.266 -16.327 1.00 95.31 99 VAL A CA 1
ATOM 816 C C . VAL A 1 99 ? 3.144 -0.081 -16.297 1.00 95.31 99 VAL A C 1
ATOM 818 O O . VAL A 1 99 ? 2.835 0.392 -15.207 1.00 95.31 99 VAL A O 1
ATOM 821 N N . GLY A 1 100 ? 2.607 0.326 -17.450 1.00 94.00 100 GLY A N 1
ATOM 822 C CA . GLY A 1 100 ? 1.642 1.425 -17.534 1.00 94.00 100 GLY A CA 1
ATOM 823 C C . GLY A 1 100 ? 0.414 1.211 -16.653 1.00 94.00 100 GLY A C 1
ATOM 824 O O . GLY A 1 100 ? 0.140 2.025 -15.776 1.00 94.00 100 GLY A O 1
ATOM 825 N N . ALA A 1 101 ? -0.257 0.063 -16.793 1.00 95.88 101 ALA A N 1
ATOM 826 C CA . ALA A 1 101 ? -1.446 -0.252 -15.997 1.00 95.88 101 ALA A CA 1
ATOM 827 C C . ALA A 1 101 ? -1.171 -0.283 -14.481 1.00 95.88 101 ALA A C 1
ATOM 829 O O . ALA A 1 101 ? -2.024 0.098 -13.682 1.00 95.88 101 ALA A O 1
ATOM 830 N N . ARG A 1 102 ? 0.022 -0.727 -14.059 1.00 94.62 102 ARG A N 1
ATOM 831 C CA . ARG A 1 102 ? 0.420 -0.676 -12.645 1.00 94.62 102 ARG A CA 1
ATOM 832 C C . ARG A 1 102 ? 0.614 0.746 -12.144 1.00 94.62 102 ARG A C 1
ATOM 834 O O . ARG A 1 102 ? 0.186 1.026 -11.032 1.00 94.62 102 ARG A O 1
ATOM 841 N N . LEU A 1 103 ? 1.275 1.604 -12.923 1.00 91.31 103 LEU A N 1
ATOM 842 C CA . LEU A 1 103 ? 1.498 3.003 -12.551 1.00 91.31 103 LEU A CA 1
ATOM 843 C C . LEU A 1 103 ? 0.167 3.758 -12.442 1.00 91.31 103 LEU A C 1
ATOM 845 O O . LEU A 1 103 ? -0.013 4.540 -11.514 1.00 91.31 103 LEU A O 1
ATOM 849 N N . GLU A 1 104 ? -0.786 3.470 -13.332 1.00 94.31 104 GLU A N 1
ATOM 850 C CA . GLU A 1 104 ? -2.151 4.002 -13.250 1.00 94.31 104 GLU A CA 1
ATOM 851 C C . GLU A 1 104 ? -2.882 3.523 -11.992 1.00 94.31 104 GLU A C 1
ATOM 853 O O . GLU A 1 104 ? -3.454 4.338 -11.270 1.00 94.31 104 GLU A O 1
ATOM 858 N N . LEU A 1 105 ? -2.835 2.217 -11.695 1.00 95.44 105 LEU A N 1
ATOM 859 C CA . LEU A 1 105 ? -3.453 1.678 -10.482 1.00 95.44 105 LEU A CA 1
ATOM 860 C C . LEU A 1 105 ? -2.822 2.279 -9.220 1.00 95.44 105 LEU A C 1
ATOM 862 O O . LEU A 1 105 ? -3.554 2.676 -8.322 1.00 95.44 105 LEU A O 1
ATOM 866 N N . TYR A 1 106 ? -1.493 2.382 -9.182 1.00 92.44 106 TYR A N 1
ATOM 867 C CA . TYR A 1 106 ? -0.755 3.008 -8.088 1.00 92.44 106 TYR A CA 1
ATOM 868 C C . TYR A 1 106 ? -1.201 4.462 -7.874 1.00 92.44 106 TYR A C 1
ATOM 870 O O . TYR A 1 106 ? -1.565 4.839 -6.763 1.00 92.44 106 TYR A O 1
ATOM 878 N N . ALA A 1 107 ? -1.257 5.268 -8.940 1.00 91.50 107 ALA A N 1
ATOM 879 C CA . ALA A 1 107 ? -1.713 6.654 -8.844 1.00 91.50 107 ALA A CA 1
ATOM 880 C C . ALA A 1 107 ? -3.167 6.746 -8.351 1.00 91.50 107 ALA A C 1
ATOM 882 O O . ALA A 1 107 ? -3.475 7.578 -7.498 1.00 91.50 107 ALA A O 1
ATOM 883 N N . ALA A 1 108 ? -4.052 5.871 -8.837 1.00 95.31 108 ALA A N 1
ATOM 884 C CA . ALA A 1 108 ? -5.451 5.842 -8.420 1.00 95.31 108 ALA A CA 1
ATOM 885 C C . ALA A 1 108 ? -5.619 5.486 -6.933 1.00 95.31 108 ALA A C 1
ATOM 887 O O . ALA A 1 108 ? -6.448 6.094 -6.254 1.00 95.31 108 ALA A O 1
ATOM 888 N N . THR A 1 109 ? -4.837 4.535 -6.412 1.00 94.94 109 THR A N 1
ATOM 889 C CA . THR A 1 109 ? -4.911 4.137 -4.998 1.00 94.94 109 THR A CA 1
ATOM 890 C C . THR A 1 109 ? -4.264 5.164 -4.076 1.00 94.94 109 THR A C 1
ATOM 892 O O . THR A 1 109 ? -4.852 5.538 -3.064 1.00 94.94 109 THR A O 1
ATOM 895 N N . GLU A 1 110 ? -3.092 5.693 -4.429 1.00 90.50 110 GLU A N 1
ATOM 896 C CA . GLU A 1 110 ? -2.391 6.678 -3.593 1.00 90.50 110 GLU A CA 1
ATOM 897 C C . GLU A 1 110 ? -3.106 8.033 -3.529 1.00 90.50 110 GLU A C 1
ATOM 899 O O . GLU A 1 110 ? -2.952 8.767 -2.558 1.00 90.50 110 GLU A O 1
ATOM 904 N N . ARG A 1 111 ? -3.910 8.373 -4.543 1.00 92.75 111 ARG A N 1
ATOM 905 C CA . ARG A 1 111 ? -4.562 9.687 -4.651 1.00 92.75 111 ARG A CA 1
ATOM 906 C C . ARG A 1 111 ? -6.076 9.650 -4.480 1.00 92.75 111 ARG A C 1
ATOM 908 O O . ARG A 1 111 ? -6.749 10.622 -4.823 1.00 92.75 111 ARG A O 1
ATOM 915 N N . CYS A 1 112 ? -6.628 8.550 -3.965 1.00 96.50 112 CYS A N 1
ATOM 916 C CA . CYS A 1 112 ? -8.049 8.487 -3.638 1.00 96.50 112 CYS A CA 1
ATOM 917 C C . CYS A 1 112 ? -8.411 9.655 -2.692 1.00 96.50 112 CYS A C 1
ATOM 919 O O . CYS A 1 112 ? -7.782 9.775 -1.644 1.00 96.50 112 CYS A O 1
ATOM 921 N N . PRO A 1 113 ? -9.376 10.534 -3.015 1.00 96.94 113 PRO A N 1
ATOM 922 C CA . PRO A 1 113 ? -9.683 11.714 -2.204 1.00 96.94 113 PRO A CA 1
ATOM 923 C C . PRO A 1 113 ? -10.629 11.361 -1.044 1.00 96.94 113 PRO A C 1
ATOM 925 O O . PRO A 1 113 ? -11.718 11.921 -0.923 1.00 96.94 113 PRO A O 1
ATOM 928 N N . SER A 1 114 ? -10.249 10.372 -0.238 1.00 97.88 114 SER A N 1
ATOM 929 C CA . SER A 1 114 ? -11.055 9.876 0.879 1.00 97.88 114 SER A CA 1
ATOM 930 C C . SER A 1 114 ? -10.755 10.627 2.184 1.00 97.88 114 SER A C 1
ATOM 932 O O . SER A 1 114 ? -9.852 11.461 2.257 1.00 97.88 114 SER A O 1
ATOM 934 N N . ALA A 1 115 ? -11.510 10.302 3.237 1.00 97.06 115 ALA A N 1
ATOM 935 C CA . ALA A 1 115 ? -11.264 10.793 4.591 1.00 97.06 115 ALA A CA 1
ATOM 936 C C . ALA A 1 115 ? -10.096 10.089 5.320 1.00 97.06 115 ALA A C 1
ATOM 938 O O . ALA A 1 115 ? -9.794 10.466 6.454 1.00 97.06 115 ALA A O 1
ATOM 939 N N . LEU A 1 116 ? -9.439 9.086 4.716 1.00 98.12 116 LEU A N 1
ATOM 940 C CA . LEU A 1 116 ? -8.269 8.447 5.324 1.00 98.12 116 LEU A CA 1
ATOM 941 C C . LEU A 1 116 ? -7.095 9.421 5.410 1.00 98.12 116 LEU A C 1
ATOM 943 O O . LEU A 1 116 ? -6.688 10.031 4.420 1.00 98.12 116 LEU A O 1
ATOM 947 N N . THR A 1 117 ? -6.495 9.512 6.591 1.00 96.88 117 THR A N 1
ATOM 948 C CA . THR A 1 117 ? -5.281 10.306 6.793 1.00 96.88 117 THR A CA 1
ATOM 949 C C . THR A 1 117 ? -4.054 9.601 6.210 1.00 96.88 117 THR A C 1
ATOM 951 O O . THR A 1 117 ? -4.030 8.377 6.055 1.00 96.88 117 THR A O 1
ATOM 954 N N . ALA A 1 118 ? -2.987 10.362 5.940 1.00 94.12 118 ALA A N 1
ATOM 955 C CA . ALA A 1 118 ? -1.698 9.792 5.537 1.00 94.12 118 ALA A CA 1
ATOM 956 C C . ALA A 1 118 ? -1.194 8.756 6.560 1.00 94.12 118 ALA A C 1
ATOM 958 O O . ALA A 1 118 ? -0.808 7.655 6.181 1.00 94.12 118 ALA A O 1
ATOM 959 N N . ARG A 1 119 ? -1.325 9.063 7.858 1.00 95.38 119 ARG A N 1
ATOM 960 C CA . ARG A 1 119 ? -1.001 8.155 8.966 1.00 95.38 119 ARG A CA 1
ATOM 961 C C . ARG A 1 119 ? -1.777 6.838 8.910 1.00 95.38 119 ARG A C 1
ATOM 963 O O . ARG A 1 119 ? -1.189 5.770 9.058 1.00 95.38 119 ARG A O 1
ATOM 970 N N . GLN A 1 120 ? -3.083 6.886 8.646 1.00 97.88 120 GLN A N 1
ATOM 971 C CA . GLN A 1 120 ? -3.910 5.682 8.499 1.00 97.88 120 GLN A CA 1
ATOM 972 C C . GLN A 1 120 ? -3.494 4.841 7.286 1.00 97.88 120 GLN A C 1
ATOM 974 O O . GLN A 1 120 ? -3.421 3.618 7.385 1.00 97.88 120 GLN A O 1
ATOM 979 N N . ARG A 1 121 ? -3.160 5.477 6.157 1.00 97.75 121 ARG A N 1
ATOM 980 C CA . ARG A 1 121 ? -2.629 4.773 4.978 1.00 97.75 121 ARG A CA 1
ATOM 981 C C . ARG A 1 121 ? -1.268 4.143 5.256 1.00 97.75 121 ARG A C 1
ATOM 983 O O . ARG A 1 121 ? -1.071 2.977 4.934 1.00 97.75 121 ARG A O 1
ATOM 990 N N . ASN A 1 122 ? -0.365 4.858 5.927 1.00 97.06 122 ASN A N 1
ATOM 991 C CA . ASN A 1 122 ? 0.933 4.321 6.337 1.00 97.06 122 ASN A CA 1
ATOM 992 C C . ASN A 1 122 ? 0.770 3.120 7.282 1.00 97.06 122 ASN A C 1
ATOM 994 O O . ASN A 1 122 ? 1.481 2.129 7.131 1.00 97.06 122 ASN A O 1
ATOM 998 N N . LEU A 1 123 ? -0.205 3.148 8.198 1.00 97.81 123 LEU A N 1
ATOM 999 C CA . LEU A 1 123 ? -0.520 2.009 9.064 1.00 97.81 123 LEU A CA 1
ATOM 1000 C C . LEU A 1 123 ? -0.948 0.773 8.249 1.00 97.81 123 LEU A C 1
ATOM 1002 O O . LEU A 1 123 ? -0.413 -0.318 8.461 1.00 97.81 123 LEU A O 1
ATOM 1006 N N . ILE A 1 124 ? -1.849 0.951 7.274 1.00 98.44 124 ILE A N 1
ATOM 1007 C CA . ILE A 1 124 ? -2.264 -0.111 6.339 1.00 98.44 124 ILE A CA 1
ATOM 1008 C C . ILE A 1 124 ? -1.051 -0.628 5.546 1.00 98.44 124 ILE A C 1
ATOM 1010 O O . ILE A 1 124 ? -0.826 -1.840 5.471 1.00 98.44 124 ILE A O 1
ATOM 1014 N N . GLY A 1 125 ? -0.246 0.291 5.003 1.00 97.69 125 GLY A N 1
ATOM 1015 C CA . GLY A 1 125 ? 1.004 0.054 4.277 1.00 97.69 125 GLY A CA 1
ATOM 1016 C C . GLY A 1 125 ? 1.983 -0.842 5.010 1.00 97.69 125 GLY A C 1
ATOM 1017 O O . GLY A 1 125 ? 2.438 -1.868 4.483 1.00 97.69 125 GLY A O 1
ATOM 1018 N N . PHE A 1 126 ? 2.286 -0.455 6.243 1.00 98.19 126 PHE A N 1
ATOM 1019 C CA . PHE A 1 126 ? 3.252 -1.137 7.079 1.00 98.19 126 PHE A CA 1
ATOM 1020 C C . PHE A 1 126 ? 2.771 -2.535 7.451 1.00 98.19 126 PHE A C 1
ATOM 1022 O O . PHE A 1 126 ? 3.483 -3.506 7.208 1.00 98.19 126 PHE A O 1
ATOM 1029 N N . VAL A 1 127 ? 1.549 -2.658 7.976 1.00 98.44 127 VAL A N 1
ATOM 1030 C CA . VAL A 1 127 ? 1.042 -3.934 8.505 1.00 98.44 127 VAL A CA 1
ATOM 1031 C C . VAL A 1 127 ? 0.804 -4.944 7.390 1.00 98.44 127 VAL A C 1
ATOM 1033 O O . VAL A 1 127 ? 1.168 -6.109 7.539 1.00 98.44 127 VAL A O 1
ATOM 1036 N N . THR A 1 128 ? 0.289 -4.505 6.237 1.00 98.62 128 THR A N 1
ATOM 1037 C CA . THR A 1 128 ? 0.164 -5.371 5.053 1.00 98.62 128 THR A CA 1
ATOM 1038 C C . THR A 1 128 ? 1.527 -5.939 4.650 1.00 98.62 128 THR A C 1
ATOM 1040 O O . THR A 1 128 ? 1.674 -7.146 4.444 1.00 98.62 128 THR A O 1
ATOM 1043 N N . SER A 1 129 ? 2.550 -5.080 4.594 1.00 97.94 129 SER A N 1
ATOM 1044 C CA . SER A 1 129 ? 3.909 -5.480 4.215 1.00 97.94 129 SER A CA 1
ATOM 1045 C C . SER A 1 129 ? 4.580 -6.358 5.273 1.00 97.94 129 SER A C 1
ATOM 1047 O O . SER A 1 129 ? 5.304 -7.289 4.913 1.00 97.94 129 SER A O 1
ATOM 1049 N N . ALA A 1 130 ? 4.314 -6.103 6.558 1.00 97.56 130 ALA A N 1
ATOM 1050 C CA . ALA A 1 130 ? 4.804 -6.893 7.684 1.00 97.56 130 ALA A CA 1
ATOM 1051 C C . ALA A 1 130 ? 4.249 -8.317 7.666 1.00 97.56 130 ALA A C 1
ATOM 1053 O O . ALA A 1 130 ? 5.019 -9.277 7.688 1.00 97.56 130 ALA A O 1
ATOM 1054 N N . LEU A 1 131 ? 2.929 -8.461 7.521 1.00 98.12 131 LEU A N 1
ATOM 1055 C CA . LEU A 1 131 ? 2.265 -9.763 7.424 1.00 98.12 131 LEU A CA 1
ATOM 1056 C C . LEU A 1 131 ? 2.725 -10.557 6.193 1.00 98.12 131 LEU A C 1
ATOM 1058 O O . LEU A 1 131 ? 2.870 -11.777 6.258 1.00 98.12 131 LEU A O 1
ATOM 1062 N N . ASN A 1 132 ? 3.017 -9.869 5.085 1.00 97.81 132 ASN A N 1
ATOM 1063 C CA . ASN A 1 132 ? 3.576 -10.481 3.879 1.00 97.81 132 ASN A CA 1
ATOM 1064 C C . ASN A 1 132 ? 5.099 -10.725 3.948 1.00 97.81 132 ASN A C 1
ATOM 1066 O O . ASN A 1 132 ? 5.668 -11.261 2.996 1.00 97.81 132 ASN A O 1
ATOM 10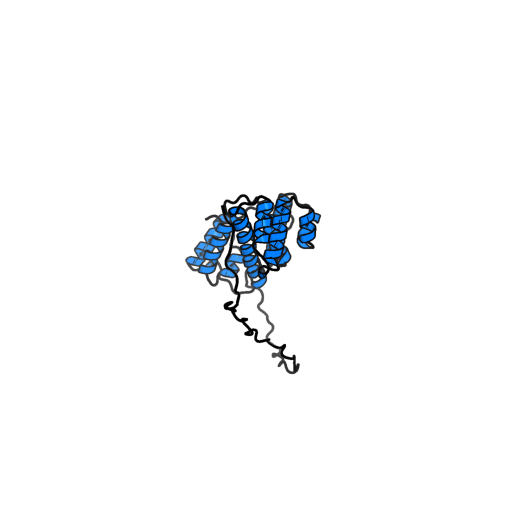70 N N . GLY A 1 133 ? 5.790 -10.321 5.022 1.00 95.25 133 GLY A N 1
ATOM 1071 C CA . GLY A 1 133 ? 7.242 -10.480 5.173 1.00 95.25 133 GLY A CA 1
ATOM 1072 C C . GLY A 1 133 ? 8.066 -9.726 4.122 1.00 95.25 133 GLY A C 1
ATOM 1073 O O . GLY A 1 133 ? 9.138 -10.183 3.719 1.00 95.25 133 GLY A O 1
ATOM 1074 N N . THR A 1 134 ? 7.560 -8.595 3.624 1.00 95.38 134 THR A N 1
ATOM 1075 C CA . THR A 1 134 ? 8.158 -7.864 2.497 1.00 95.38 134 THR A CA 1
ATOM 1076 C C . THR A 1 134 ? 9.010 -6.689 2.973 1.00 95.38 134 THR A C 1
ATOM 1078 O O . THR A 1 134 ? 8.562 -5.543 2.997 1.00 95.38 134 THR A O 1
ATOM 1081 N N . LEU A 1 135 ? 10.268 -6.975 3.325 1.00 89.69 135 LEU A N 1
ATOM 1082 C CA . LEU A 1 135 ? 11.196 -6.006 3.931 1.00 89.69 135 LEU A CA 1
ATOM 1083 C C . LEU A 1 135 ? 11.412 -4.729 3.107 1.00 89.69 135 LEU A C 1
ATOM 1085 O O . LEU A 1 135 ? 11.483 -3.652 3.693 1.00 89.69 135 LEU A O 1
ATOM 1089 N N . HIS A 1 136 ? 11.473 -4.829 1.773 1.00 89.19 136 HIS A N 1
ATOM 1090 C CA . HIS A 1 136 ? 11.598 -3.664 0.888 1.00 89.19 136 HIS A CA 1
ATOM 1091 C C . HIS A 1 136 ? 10.491 -2.637 1.170 1.00 89.19 136 HIS A C 1
ATOM 1093 O O . HIS A 1 136 ? 10.774 -1.509 1.572 1.00 89.19 136 HIS A O 1
ATOM 1099 N N . CYS A 1 137 ? 9.228 -3.062 1.073 1.00 91.06 137 CYS A N 1
ATOM 1100 C CA . CYS A 1 137 ? 8.074 -2.202 1.329 1.00 91.06 137 CYS A CA 1
ATOM 1101 C C . CYS A 1 137 ? 7.981 -1.789 2.804 1.00 91.06 137 CYS A C 1
ATOM 1103 O O . CYS A 1 137 ? 7.697 -0.631 3.091 1.00 91.06 137 CYS A O 1
ATOM 1105 N N . MET A 1 138 ? 8.263 -2.701 3.745 1.00 92.00 138 MET A N 1
ATOM 1106 C CA . MET A 1 138 ? 8.253 -2.368 5.175 1.00 92.00 138 MET A CA 1
ATOM 1107 C C . MET A 1 138 ? 9.217 -1.224 5.493 1.00 92.00 138 MET A C 1
ATOM 1109 O O . MET A 1 138 ? 8.813 -0.257 6.128 1.00 92.00 138 MET A O 1
ATOM 1113 N N . SER A 1 139 ? 10.466 -1.310 5.020 1.00 89.75 139 SER A N 1
ATOM 1114 C CA . SER A 1 139 ? 11.510 -0.322 5.324 1.00 89.75 139 SER A CA 1
ATOM 1115 C C . SER A 1 139 ? 11.137 1.094 4.878 1.00 89.75 139 SER A C 1
ATOM 1117 O O . SER A 1 139 ? 11.358 2.050 5.616 1.00 89.75 139 SER A O 1
ATOM 1119 N N . GLN A 1 140 ? 10.488 1.225 3.718 1.00 88.38 140 GLN A N 1
ATOM 1120 C CA . GLN A 1 140 ? 10.008 2.504 3.193 1.00 88.38 140 GLN A CA 1
ATOM 1121 C C . GLN A 1 140 ? 8.921 3.122 4.080 1.00 88.38 140 GLN A C 1
ATOM 1123 O O . GLN A 1 140 ? 8.915 4.331 4.307 1.00 88.38 140 GLN A O 1
ATOM 1128 N N . VAL A 1 141 ? 7.999 2.302 4.591 1.00 91.31 141 VAL A N 1
ATOM 1129 C CA . VAL A 1 141 ? 6.878 2.787 5.407 1.00 91.31 141 VAL A CA 1
ATOM 1130 C C . VAL A 1 141 ? 7.290 3.009 6.867 1.00 91.31 141 VAL A C 1
ATOM 1132 O O . VAL A 1 141 ? 6.756 3.913 7.502 1.00 91.31 141 VAL A O 1
ATOM 1135 N N . THR A 1 142 ? 8.289 2.285 7.388 1.00 92.56 142 THR A N 1
ATOM 1136 C CA . THR A 1 142 ? 8.862 2.519 8.730 1.00 92.56 142 THR A CA 1
ATOM 1137 C C . THR A 1 142 ? 9.267 3.978 8.928 1.00 92.56 142 THR A C 1
ATOM 1139 O O . THR A 1 142 ? 8.926 4.585 9.942 1.00 92.56 142 THR A O 1
ATOM 1142 N N . VAL A 1 143 ? 9.956 4.563 7.944 1.00 90.06 143 VAL A N 1
ATOM 1143 C CA . VAL A 1 143 ? 10.387 5.969 7.987 1.00 90.06 143 VAL A CA 1
ATOM 1144 C C . VAL A 1 143 ? 9.181 6.912 8.095 1.00 90.06 143 VAL A C 1
ATOM 1146 O O . VAL A 1 143 ? 9.214 7.883 8.850 1.00 90.06 143 VAL A O 1
ATOM 1149 N N . LYS A 1 144 ? 8.085 6.599 7.393 1.00 91.56 144 LYS A N 1
ATOM 1150 C CA . LYS A 1 144 ? 6.847 7.388 7.428 1.00 91.56 144 LYS A CA 1
ATOM 1151 C C . LYS A 1 144 ? 6.106 7.250 8.758 1.00 91.56 144 LYS A C 1
ATOM 1153 O O . LYS A 1 144 ? 5.696 8.260 9.313 1.00 91.56 144 LYS A O 1
ATOM 1158 N N . LEU A 1 145 ? 6.011 6.043 9.322 1.00 93.38 145 LEU A N 1
ATOM 1159 C CA . LEU A 1 145 ? 5.389 5.843 10.638 1.00 93.38 145 LEU A CA 1
ATOM 1160 C C . LEU A 1 145 ? 6.126 6.594 11.752 1.00 93.38 145 LEU A C 1
ATOM 1162 O O . LEU A 1 145 ? 5.486 7.182 12.622 1.00 93.38 145 LEU A O 1
ATOM 1166 N N . ARG A 1 146 ? 7.462 6.643 11.704 1.00 92.69 146 ARG A N 1
ATOM 1167 C CA . ARG A 1 146 ? 8.248 7.479 12.626 1.00 92.69 146 ARG A CA 1
ATOM 1168 C C . ARG A 1 146 ? 7.905 8.959 12.475 1.00 92.69 146 ARG A C 1
ATOM 1170 O O . ARG A 1 146 ? 7.715 9.646 13.474 1.00 92.69 146 ARG A O 1
ATOM 1177 N N . ALA A 1 147 ? 7.788 9.443 11.237 1.00 90.75 147 ALA A N 1
ATOM 1178 C CA . ALA A 1 147 ? 7.371 10.819 10.962 1.00 90.75 147 ALA A CA 1
ATOM 1179 C C . ALA A 1 147 ? 5.933 11.107 11.439 1.00 90.75 147 ALA A C 1
ATOM 1181 O O . ALA A 1 147 ? 5.655 12.209 11.907 1.00 90.75 147 ALA A O 1
ATOM 1182 N N . ASP A 1 148 ? 5.054 10.102 11.404 1.00 92.50 148 ASP A N 1
ATOM 1183 C CA . ASP A 1 148 ? 3.695 10.158 11.954 1.00 92.50 148 ASP A CA 1
ATOM 1184 C C . ASP A 1 148 ? 3.651 10.062 13.493 1.00 92.50 148 ASP A C 1
ATOM 1186 O O . ASP A 1 148 ? 2.567 10.137 14.081 1.00 92.50 148 ASP A O 1
ATOM 1190 N N . GLY A 1 149 ? 4.803 9.901 14.155 1.00 93.12 149 GLY A N 1
ATOM 1191 C CA . GLY A 1 149 ? 4.954 9.929 15.610 1.00 93.12 149 GLY A CA 1
ATOM 1192 C C . GLY A 1 149 ? 4.923 8.570 16.313 1.00 93.12 149 GLY A C 1
ATOM 1193 O O . GLY A 1 149 ? 4.820 8.556 17.536 1.00 93.12 149 GLY A O 1
ATOM 1194 N N . PHE A 1 150 ? 4.999 7.450 15.587 1.00 95.00 150 PHE A N 1
ATOM 1195 C CA . PHE A 1 150 ? 5.142 6.131 16.213 1.00 95.00 150 PHE A CA 1
ATOM 1196 C C . PHE A 1 150 ? 6.553 5.932 16.788 1.00 95.00 150 PHE A C 1
ATOM 1198 O O . PHE A 1 150 ? 7.546 6.278 16.141 1.00 95.00 150 PHE A O 1
ATOM 1205 N N . SER A 1 151 ? 6.648 5.333 17.976 1.00 96.19 151 SER A N 1
ATOM 1206 C CA . SER A 1 151 ? 7.922 4.900 18.558 1.00 96.19 151 SER A CA 1
ATOM 1207 C C . SER A 1 151 ? 8.449 3.630 17.878 1.00 96.19 151 SER A C 1
ATOM 1209 O O . SER A 1 151 ? 7.701 2.869 17.260 1.00 96.19 151 SER A O 1
ATOM 1211 N N . ASP A 1 152 ? 9.748 3.360 18.021 1.00 94.81 152 ASP A N 1
ATOM 1212 C CA . ASP A 1 152 ? 10.342 2.123 17.503 1.00 94.81 152 ASP A CA 1
ATOM 1213 C C . ASP A 1 152 ? 9.742 0.874 18.171 1.00 94.81 152 ASP A C 1
ATOM 1215 O O . ASP A 1 152 ? 9.573 -0.154 17.513 1.00 94.81 152 ASP A O 1
ATOM 1219 N N . GLU A 1 153 ? 9.362 0.956 19.450 1.00 97.12 153 GLU A N 1
ATOM 1220 C CA . GLU A 1 153 ? 8.653 -0.122 20.143 1.00 97.12 153 GLU A CA 1
ATOM 1221 C C . GLU A 1 153 ? 7.250 -0.356 19.569 1.00 97.12 153 GLU A C 1
ATOM 1223 O O . GLU A 1 153 ? 6.854 -1.508 19.387 1.00 97.12 153 GLU A O 1
ATOM 1228 N N . GLU A 1 154 ? 6.507 0.706 19.247 1.00 97.31 154 GLU A N 1
ATOM 1229 C CA . GLU A 1 154 ? 5.179 0.589 18.632 1.00 97.31 154 GLU A CA 1
ATOM 1230 C C . GLU A 1 154 ? 5.269 -0.012 17.223 1.00 97.31 154 GLU A C 1
ATOM 1232 O O . GLU A 1 154 ? 4.493 -0.903 16.877 1.00 97.31 154 GLU A O 1
ATOM 1237 N N . ILE A 1 155 ? 6.254 0.409 16.423 1.00 97.06 155 ILE A N 1
ATOM 1238 C CA . ILE A 1 155 ? 6.513 -0.151 15.087 1.00 97.06 155 ILE A CA 1
ATOM 1239 C C . ILE A 1 155 ? 6.919 -1.628 15.186 1.00 97.06 155 ILE A C 1
ATOM 1241 O O . ILE A 1 155 ? 6.447 -2.463 14.409 1.00 97.06 155 ILE A O 1
ATOM 1245 N N . ALA A 1 156 ? 7.761 -1.984 16.160 1.00 96.69 156 ALA A N 1
ATOM 1246 C CA . ALA A 1 156 ? 8.128 -3.373 16.411 1.00 96.69 156 ALA A CA 1
ATOM 1247 C C . ALA A 1 156 ? 6.916 -4.219 16.839 1.00 96.69 156 ALA A C 1
ATOM 1249 O O . ALA A 1 156 ? 6.788 -5.372 16.409 1.00 96.69 156 ALA A O 1
ATOM 1250 N N . LEU A 1 157 ? 6.002 -3.658 17.637 1.00 97.69 157 LEU A N 1
ATOM 1251 C CA . LEU A 1 157 ? 4.760 -4.327 18.022 1.00 97.69 157 LEU A CA 1
ATOM 1252 C C . LEU A 1 157 ? 3.832 -4.517 16.816 1.00 97.69 157 LEU A C 1
ATOM 1254 O O . LEU A 1 157 ? 3.363 -5.628 16.596 1.00 97.69 157 LEU A O 1
ATOM 1258 N N . LEU A 1 158 ? 3.653 -3.494 15.974 1.00 97.81 158 LEU A N 1
ATOM 1259 C CA . LEU A 1 158 ? 2.894 -3.600 14.722 1.00 97.81 158 LEU A CA 1
ATOM 1260 C C . LEU A 1 158 ? 3.423 -4.713 13.804 1.00 97.81 158 LEU A C 1
ATOM 1262 O O . LEU A 1 158 ? 2.644 -5.366 13.116 1.00 97.81 158 LEU A O 1
ATOM 1266 N N . ALA A 1 159 ? 4.738 -4.942 13.782 1.00 96.62 159 ALA A N 1
ATOM 1267 C CA . ALA A 1 159 ? 5.339 -5.988 12.959 1.00 96.62 159 ALA A CA 1
ATOM 1268 C C . ALA A 1 159 ? 5.220 -7.397 13.567 1.00 96.62 159 ALA A C 1
ATOM 1270 O O . ALA A 1 159 ? 5.119 -8.374 12.826 1.00 96.62 159 ALA A O 1
ATOM 1271 N N . SER A 1 160 ? 5.285 -7.515 14.896 1.00 97.31 160 SER A N 1
ATOM 1272 C CA . SER A 1 160 ? 5.365 -8.807 15.595 1.00 97.31 160 SER A CA 1
ATOM 1273 C C . SER A 1 160 ? 4.017 -9.328 16.094 1.00 97.31 160 SER A C 1
ATOM 1275 O O . SER A 1 160 ? 3.787 -10.536 16.049 1.00 97.31 160 SER A O 1
ATOM 1277 N N . ASP A 1 161 ? 3.129 -8.436 16.532 1.00 97.88 161 ASP A N 1
ATOM 1278 C CA . ASP A 1 161 ? 1.774 -8.734 16.996 1.00 97.88 161 ASP A CA 1
ATOM 1279 C C . ASP A 1 161 ? 0.826 -7.552 16.684 1.00 97.88 161 ASP A C 1
ATOM 1281 O O . ASP A 1 161 ? 0.471 -6.761 17.566 1.00 97.88 161 ASP A O 1
ATOM 1285 N N . PRO A 1 162 ? 0.403 -7.393 15.414 1.00 97.19 162 PRO A N 1
ATOM 1286 C CA . PRO A 1 162 ? -0.470 -6.290 15.013 1.00 97.19 162 PRO A CA 1
ATOM 1287 C C . PRO A 1 162 ? -1.856 -6.346 15.675 1.00 97.19 162 PRO A C 1
ATOM 1289 O O . PRO A 1 162 ? -2.522 -5.317 15.774 1.00 97.19 162 PRO A O 1
ATOM 1292 N N . ALA A 1 163 ? -2.297 -7.516 16.153 1.00 96.06 163 ALA A N 1
ATOM 1293 C CA . ALA A 1 163 ? -3.550 -7.636 16.892 1.00 96.06 163 ALA A CA 1
ATOM 1294 C C . ALA A 1 163 ? -3.431 -6.982 18.275 1.00 96.06 163 ALA A C 1
ATOM 1296 O O . ALA A 1 163 ? -4.289 -6.177 18.633 1.00 96.06 163 ALA A O 1
ATOM 1297 N N . ALA A 1 164 ? -2.344 -7.252 19.007 1.00 97.44 164 ALA A N 1
ATOM 1298 C CA . ALA A 1 164 ? -2.057 -6.567 20.266 1.00 97.44 164 ALA A CA 1
ATOM 1299 C C . ALA A 1 164 ? -1.801 -5.064 20.063 1.00 97.44 164 ALA A C 1
ATOM 1301 O O . ALA A 1 164 ? -2.245 -4.251 20.873 1.00 97.44 164 ALA A O 1
ATOM 1302 N N . ALA A 1 165 ? -1.136 -4.674 18.968 1.00 97.50 165 ALA A N 1
ATOM 1303 C CA . ALA A 1 165 ? -0.932 -3.264 18.633 1.00 97.50 165 ALA A CA 1
ATOM 1304 C C . ALA A 1 165 ? -2.261 -2.504 18.475 1.00 97.50 165 ALA A C 1
ATOM 1306 O O . ALA A 1 165 ? -2.375 -1.370 18.934 1.00 97.50 165 ALA A O 1
ATOM 1307 N N . ALA A 1 166 ? -3.282 -3.131 17.876 1.00 96.81 166 ALA A N 1
ATOM 1308 C CA . ALA A 1 166 ? -4.592 -2.510 17.677 1.00 96.81 166 ALA A CA 1
ATOM 1309 C C . ALA A 1 166 ? -5.262 -2.082 18.990 1.00 96.81 166 ALA A C 1
ATOM 1311 O O . ALA A 1 166 ? -5.975 -1.084 19.005 1.00 96.81 166 ALA A O 1
ATOM 1312 N N . ASP A 1 167 ? -5.015 -2.787 20.093 1.00 95.00 167 ASP A N 1
ATOM 1313 C CA . ASP A 1 167 ? -5.615 -2.465 21.392 1.00 95.00 167 ASP A CA 1
ATOM 1314 C C . ASP A 1 167 ? -5.020 -1.200 22.037 1.00 95.00 167 ASP A C 1
ATOM 1316 O O . ASP A 1 167 ? -5.632 -0.621 22.935 1.00 95.00 167 ASP A O 1
ATOM 1320 N N . ALA A 1 168 ? -3.852 -0.749 21.569 1.00 94.81 168 ALA A N 1
ATOM 1321 C CA . ALA A 1 168 ? -3.199 0.481 22.016 1.00 94.81 168 ALA A CA 1
ATOM 1322 C C . ALA A 1 168 ? -3.517 1.703 21.130 1.00 94.81 168 ALA A C 1
ATOM 1324 O O . ALA A 1 168 ? -3.127 2.821 21.469 1.00 94.81 168 ALA A O 1
ATOM 1325 N N . LEU A 1 169 ? -4.217 1.511 20.006 1.00 96.69 169 LEU A N 1
ATOM 1326 C CA . LEU A 1 169 ? -4.518 2.569 19.041 1.00 96.69 169 LEU A CA 1
ATOM 1327 C C . LEU A 1 169 ? -5.876 3.243 19.299 1.00 96.69 169 LEU A C 1
ATOM 1329 O O . LEU A 1 169 ? -6.782 2.632 19.872 1.00 96.69 169 LEU A O 1
ATOM 1333 N N . PRO A 1 170 ? -6.070 4.489 18.823 1.00 96.81 170 PRO A N 1
ATOM 1334 C CA . PRO A 1 170 ? -7.393 5.103 18.754 1.00 96.81 170 PRO A CA 1
ATOM 1335 C C . PRO A 1 170 ? -8.385 4.219 17.988 1.00 96.81 170 PRO A C 1
ATOM 1337 O O . PRO A 1 170 ? -8.011 3.566 17.017 1.00 96.81 170 PRO A O 1
ATOM 1340 N N . GLU A 1 171 ? -9.662 4.254 18.373 1.00 96.44 171 GLU A N 1
ATOM 1341 C CA . GLU A 1 171 ? -10.707 3.342 17.875 1.00 96.44 171 GLU A CA 1
ATOM 1342 C C . GLU A 1 171 ? -10.750 3.211 16.341 1.00 96.44 171 GLU A C 1
ATOM 1344 O O . GLU A 1 171 ? -10.804 2.096 15.820 1.00 96.44 171 GLU A O 1
ATOM 1349 N N . GLY A 1 172 ? -10.640 4.327 15.610 1.00 97.50 172 GLY A N 1
ATOM 1350 C CA . GLY A 1 172 ? -10.600 4.322 14.144 1.00 97.50 172 GLY A CA 1
ATOM 1351 C C . GLY A 1 172 ? -9.363 3.627 13.559 1.00 97.50 172 GLY A C 1
ATOM 1352 O O . GLY A 1 172 ? -9.482 2.825 12.635 1.00 97.50 172 GLY A O 1
ATOM 1353 N N . GLU A 1 173 ? -8.174 3.889 14.110 1.00 98.19 173 GLU A N 1
ATOM 1354 C CA . GLU A 1 173 ? -6.933 3.223 13.683 1.00 98.19 173 GLU A CA 1
ATOM 1355 C C . GLU A 1 173 ? -6.952 1.733 14.054 1.00 98.19 173 GLU A C 1
ATOM 1357 O O . GLU A 1 173 ? -6.569 0.894 13.241 1.00 98.19 173 GLU A O 1
ATOM 1362 N N . ALA A 1 174 ? -7.479 1.387 15.231 1.00 98.50 174 ALA A N 1
ATOM 1363 C CA . ALA A 1 174 ? -7.655 0.007 15.671 1.00 98.50 174 ALA A CA 1
ATOM 1364 C C . ALA A 1 174 ? -8.606 -0.780 14.751 1.00 98.50 174 ALA A C 1
ATOM 1366 O O . ALA A 1 174 ? -8.320 -1.925 14.396 1.00 98.50 174 ALA A O 1
ATOM 1367 N N . ALA A 1 175 ? -9.726 -0.176 14.336 1.00 98.44 175 ALA A N 1
ATOM 1368 C CA . ALA A 1 175 ? -10.677 -0.793 13.411 1.00 98.44 175 ALA A CA 1
ATOM 1369 C C . ALA A 1 175 ? -10.057 -1.026 12.022 1.00 98.44 175 ALA A C 1
ATOM 1371 O O . ALA A 1 175 ? -10.160 -2.131 11.485 1.00 98.44 175 ALA A O 1
ATOM 1372 N N . LEU A 1 176 ? -9.348 -0.030 11.474 1.00 98.44 176 LEU A N 1
ATOM 1373 C CA . LEU A 1 176 ? -8.601 -0.177 10.217 1.00 98.44 176 LEU A CA 1
ATOM 1374 C C . LEU A 1 176 ? -7.526 -1.258 10.309 1.00 98.44 176 LEU A C 1
ATOM 1376 O O . LEU A 1 176 ? -7.354 -2.036 9.369 1.00 98.44 176 LEU A O 1
ATOM 1380 N N . LEU A 1 177 ? -6.808 -1.316 11.431 1.00 98.56 177 LEU A N 1
ATOM 1381 C CA . LEU A 1 177 ? -5.746 -2.285 11.638 1.00 98.56 177 LEU A CA 1
ATOM 1382 C C . LEU A 1 177 ? -6.298 -3.714 11.658 1.00 98.56 177 LEU A C 1
ATOM 1384 O O . LEU A 1 177 ? -5.811 -4.563 10.913 1.00 98.56 177 LEU A O 1
ATOM 1388 N N . ARG A 1 178 ? -7.370 -3.965 12.421 1.00 98.50 178 ARG A N 1
ATOM 1389 C CA . ARG A 1 178 ? -8.056 -5.269 12.459 1.00 98.50 178 ARG A CA 1
ATOM 1390 C C . ARG A 1 178 ? -8.572 -5.681 11.078 1.00 98.50 178 ARG A C 1
ATOM 1392 O O . ARG A 1 178 ? -8.282 -6.787 10.629 1.00 98.50 178 ARG A O 1
ATOM 1399 N N . TYR A 1 179 ? -9.232 -4.765 10.365 1.00 98.75 179 TYR A N 1
ATOM 1400 C CA . TYR A 1 179 ? -9.681 -5.008 8.991 1.00 98.75 179 TYR A CA 1
ATOM 1401 C C . TYR A 1 179 ? -8.518 -5.359 8.047 1.00 98.75 179 TYR A C 1
ATOM 1403 O O . TYR A 1 179 ? -8.611 -6.295 7.254 1.00 98.75 179 TYR A O 1
ATOM 1411 N N . THR A 1 180 ? -7.396 -4.644 8.151 1.00 98.75 180 THR A N 1
ATOM 1412 C CA . THR A 1 180 ? -6.205 -4.857 7.311 1.00 98.75 180 THR A CA 1
ATOM 1413 C C . THR A 1 180 ? -5.544 -6.209 7.571 1.00 98.75 180 THR A C 1
ATOM 1415 O O . THR A 1 180 ? -5.145 -6.885 6.616 1.00 98.75 180 THR A O 1
ATOM 1418 N N . ILE A 1 181 ? -5.445 -6.621 8.842 1.00 98.62 181 ILE A N 1
ATOM 1419 C CA . ILE A 1 181 ? -4.912 -7.933 9.241 1.00 98.62 181 ILE A CA 1
ATOM 1420 C C . ILE A 1 181 ? -5.724 -9.049 8.581 1.00 98.62 181 ILE A C 1
ATOM 1422 O O . ILE A 1 181 ? -5.152 -9.956 7.961 1.00 98.62 181 ILE A O 1
ATOM 1426 N N . ASP A 1 182 ? -7.048 -8.952 8.678 1.00 98.44 182 ASP A N 1
ATOM 1427 C CA . ASP A 1 182 ? -7.972 -9.972 8.195 1.00 98.44 182 ASP A CA 1
ATOM 1428 C C . ASP A 1 182 ? -8.023 -10.010 6.672 1.00 98.44 182 ASP A C 1
ATOM 1430 O O . ASP A 1 182 ? -7.894 -11.083 6.079 1.00 98.44 182 ASP A O 1
ATOM 1434 N N . LEU A 1 183 ? -8.085 -8.848 6.019 1.00 98.69 183 LEU A N 1
ATOM 1435 C CA . LEU A 1 183 ? -8.07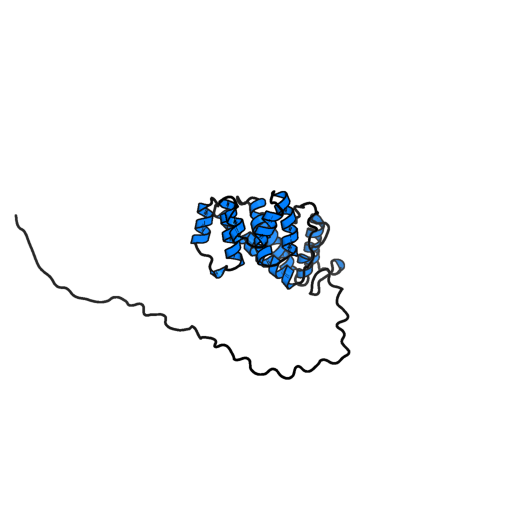9 -8.759 4.562 1.00 98.69 183 LEU A CA 1
ATOM 1436 C C . LEU A 1 183 ? -6.765 -9.283 3.960 1.00 98.69 183 LEU A C 1
ATOM 1438 O O . LEU A 1 183 ? -6.777 -9.896 2.893 1.00 98.69 183 LEU A O 1
ATOM 1442 N N . THR A 1 184 ? -5.634 -9.094 4.644 1.00 98.75 184 THR A N 1
ATOM 1443 C CA . THR A 1 184 ? -4.333 -9.601 4.182 1.00 98.75 184 THR A CA 1
ATOM 1444 C C . THR A 1 184 ? -4.191 -11.107 4.406 1.00 98.75 184 THR A C 1
ATOM 1446 O O . THR A 1 184 ? -3.772 -11.833 3.502 1.00 98.75 184 THR A O 1
ATOM 1449 N N . SER A 1 185 ? -4.548 -11.595 5.596 1.00 98.25 185 SER A N 1
ATOM 1450 C CA . SER A 1 185 ? -4.227 -12.967 6.024 1.00 98.25 185 SER A CA 1
ATOM 1451 C C . SER A 1 185 ? -5.331 -13.976 5.710 1.00 98.25 185 SER A C 1
ATOM 1453 O O . SER A 1 185 ? -5.052 -15.148 5.451 1.00 98.25 185 SER A O 1
ATOM 1455 N N . ARG A 1 186 ? -6.592 -13.538 5.752 1.00 97.81 186 ARG A N 1
ATOM 1456 C CA . ARG A 1 186 ? -7.796 -14.368 5.612 1.00 97.81 186 ARG A CA 1
ATOM 1457 C C . ARG A 1 186 ? -8.862 -13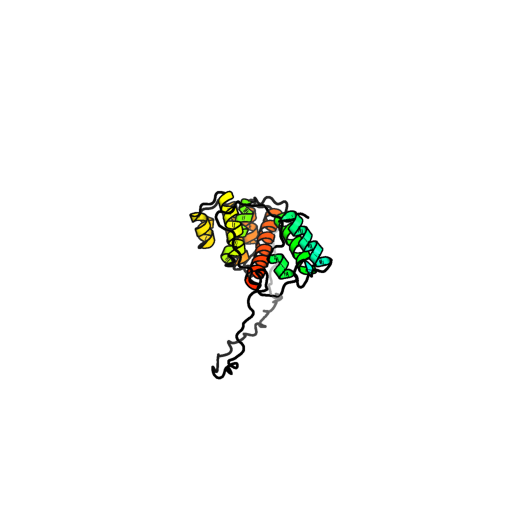.668 4.745 1.00 97.81 186 ARG A C 1
ATOM 1459 O O . ARG A 1 186 ? -10.019 -13.601 5.150 1.00 97.81 186 ARG A O 1
ATOM 1466 N N . PRO A 1 187 ? -8.543 -13.203 3.518 1.00 97.50 187 PRO A N 1
ATOM 1467 C CA . PRO A 1 187 ? -9.488 -12.436 2.695 1.00 97.50 187 PRO A CA 1
ATOM 1468 C C . PRO A 1 187 ? -10.807 -13.168 2.402 1.00 97.50 187 PRO A C 1
ATOM 1470 O O . PRO A 1 187 ? -11.825 -12.528 2.172 1.00 97.50 187 PRO A O 1
ATOM 1473 N N . GLY A 1 188 ? -10.806 -14.507 2.398 1.00 97.81 188 GLY A N 1
ATOM 1474 C CA . GLY A 1 188 ? -12.015 -15.313 2.195 1.00 97.81 188 GLY A CA 1
ATOM 1475 C C . GLY A 1 188 ? -12.962 -15.369 3.399 1.00 97.81 188 GLY A C 1
ATOM 1476 O O . GLY A 1 188 ? -14.052 -15.918 3.266 1.00 97.81 188 GLY A O 1
ATOM 1477 N N . GLU A 1 189 ? -12.544 -14.845 4.552 1.00 97.69 189 GLU A N 1
ATOM 1478 C CA . GLU A 1 189 ? -13.345 -14.768 5.778 1.00 97.69 189 GLU A CA 1
ATOM 1479 C C . GLU A 1 189 ? -13.938 -13.371 6.004 1.00 97.69 189 GLU A C 1
ATOM 1481 O O . GLU A 1 189 ? -14.790 -13.227 6.874 1.00 97.69 189 GLU A O 1
ATOM 1486 N N . ILE A 1 190 ? -13.545 -12.375 5.196 1.00 98.06 190 ILE A N 1
ATOM 1487 C CA . ILE A 1 190 ? -14.124 -11.029 5.242 1.00 98.06 190 ILE A CA 1
ATOM 1488 C C . ILE A 1 190 ? -15.612 -11.084 4.877 1.00 98.06 190 ILE A C 1
ATOM 1490 O O . ILE A 1 190 ? -15.997 -11.634 3.840 1.00 98.06 190 ILE A O 1
ATOM 1494 N N . GLY A 1 191 ? -16.439 -10.472 5.719 1.00 97.56 191 GLY A N 1
ATOM 1495 C CA . GLY A 1 191 ? -17.884 -10.357 5.569 1.00 97.56 191 GLY A CA 1
ATOM 1496 C C . GLY A 1 191 ? -18.399 -8.921 5.692 1.00 97.56 191 GLY A C 1
ATOM 1497 O O . GLY A 1 191 ? -17.652 -7.953 5.823 1.00 97.56 191 GLY A O 1
ATOM 1498 N N . GLU A 1 192 ? -19.724 -8.774 5.639 1.00 98.19 192 GLU A N 1
ATOM 1499 C CA . GLU A 1 192 ? -20.397 -7.471 5.766 1.00 98.19 192 GLU A CA 1
ATOM 1500 C C . GLU A 1 192 ? -20.231 -6.850 7.165 1.00 98.19 192 GLU A C 1
ATOM 1502 O O . GLU A 1 192 ? -20.201 -5.624 7.303 1.00 98.19 192 GLU A O 1
ATOM 1507 N N . ASP A 1 193 ? -20.066 -7.682 8.195 1.00 98.25 193 ASP A N 1
ATOM 1508 C CA . ASP A 1 193 ? -19.845 -7.230 9.570 1.00 98.25 193 ASP A CA 1
ATOM 1509 C C . ASP A 1 193 ? -18.513 -6.474 9.717 1.00 98.25 193 ASP A C 1
ATOM 1511 O O . ASP A 1 193 ? -18.467 -5.472 10.430 1.00 98.25 193 ASP A O 1
ATOM 1515 N N . ASP A 1 194 ? -17.464 -6.858 8.979 1.00 98.38 194 ASP A N 1
ATOM 1516 C CA . ASP A 1 194 ? -16.170 -6.157 8.992 1.00 98.38 194 ASP A CA 1
ATOM 1517 C C . ASP A 1 194 ? -16.292 -4.738 8.420 1.00 98.38 194 ASP A C 1
ATOM 1519 O O . ASP A 1 194 ? -15.763 -3.768 8.963 1.00 98.38 194 ASP A O 1
ATOM 1523 N N . VAL A 1 195 ? -17.062 -4.597 7.338 1.00 98.44 195 VAL A N 1
ATOM 1524 C CA . VAL A 1 195 ? -17.390 -3.295 6.738 1.00 98.44 195 VAL A CA 1
ATOM 1525 C C . VAL A 1 195 ? -18.254 -2.468 7.693 1.00 98.44 195 VAL A C 1
ATOM 1527 O O . VAL A 1 195 ? -18.052 -1.263 7.846 1.00 98.44 195 VAL A O 1
ATOM 1530 N N . THR A 1 196 ? -19.213 -3.105 8.365 1.00 98.50 196 THR A N 1
ATOM 1531 C CA . THR A 1 196 ? -20.074 -2.446 9.355 1.00 98.50 196 THR A CA 1
ATOM 1532 C C . THR A 1 196 ? -19.271 -1.935 10.550 1.00 98.50 196 THR A C 1
ATOM 1534 O O . THR A 1 196 ? -19.523 -0.819 11.004 1.00 98.50 196 THR A O 1
ATOM 1537 N N . ALA A 1 197 ? -18.268 -2.684 11.014 1.00 98.25 197 ALA A N 1
ATOM 1538 C CA . ALA A 1 197 ? -17.366 -2.250 12.078 1.00 98.25 197 ALA A CA 1
ATOM 1539 C C . ALA A 1 197 ? -16.574 -0.990 11.686 1.00 98.25 197 ALA A C 1
ATOM 1541 O O . ALA A 1 197 ? -16.466 -0.062 12.487 1.00 98.25 197 ALA A O 1
ATOM 1542 N N . LEU A 1 198 ? -16.095 -0.893 10.439 1.00 98.62 198 LEU A N 1
ATOM 1543 C CA . LEU A 1 198 ? -15.444 0.329 9.947 1.00 98.62 198 LEU A CA 1
ATOM 1544 C C . LEU A 1 198 ? -16.401 1.530 9.938 1.00 98.62 198 LEU A C 1
ATOM 1546 O O . LEU A 1 198 ? -16.023 2.623 10.359 1.00 98.62 198 LEU A O 1
ATOM 1550 N N . ARG A 1 199 ? -17.661 1.338 9.531 1.00 98.62 199 ARG A N 1
ATOM 1551 C CA . ARG A 1 199 ? -18.668 2.414 9.590 1.00 98.62 199 ARG A CA 1
ATOM 1552 C C . ARG A 1 199 ? -18.941 2.872 11.017 1.00 98.62 199 ARG A C 1
ATOM 1554 O O . ARG A 1 199 ? -19.050 4.068 11.266 1.00 98.62 199 ARG A O 1
ATOM 1561 N N . GLN A 1 200 ? -19.035 1.932 11.958 1.00 98.38 200 GLN A N 1
ATOM 1562 C CA . GLN A 1 200 ? -19.215 2.240 13.381 1.00 98.38 200 GLN A CA 1
ATOM 1563 C C . GLN A 1 200 ? -18.027 3.021 13.951 1.00 98.38 200 GLN A C 1
ATOM 1565 O O . GLN A 1 200 ? -18.231 3.910 14.772 1.00 98.38 200 GLN A O 1
ATOM 1570 N N . ALA A 1 201 ? -16.819 2.760 13.447 1.00 98.06 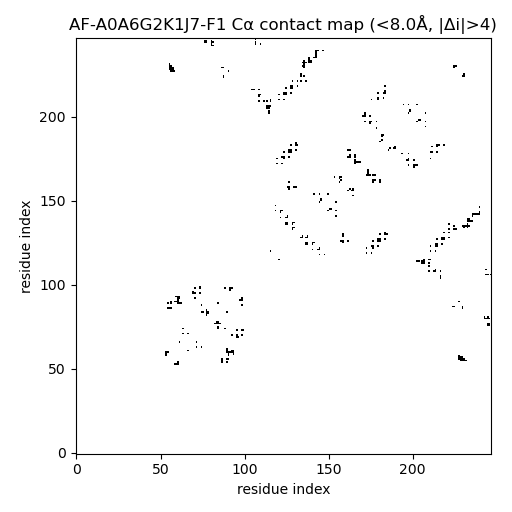201 ALA A N 1
ATOM 1571 C CA . ALA A 1 201 ? -15.611 3.513 13.771 1.00 98.06 201 ALA A CA 1
ATOM 1572 C C . ALA A 1 201 ? -15.514 4.886 13.066 1.00 98.06 201 ALA A C 1
ATOM 1574 O O . ALA A 1 201 ? -14.528 5.602 13.246 1.00 98.06 201 ALA A O 1
ATOM 1575 N N . GLY A 1 202 ? -16.527 5.276 12.281 1.00 97.88 202 GLY A N 1
ATOM 1576 C CA . GLY A 1 202 ? -16.651 6.607 11.683 1.00 97.88 202 GLY A CA 1
ATOM 1577 C C . GLY A 1 202 ? -16.172 6.734 10.236 1.00 97.88 202 GLY A C 1
ATOM 1578 O O . GLY A 1 202 ? -16.123 7.853 9.728 1.00 97.88 202 GLY A O 1
ATOM 1579 N N . PHE A 1 203 ? -15.836 5.632 9.556 1.00 98.62 203 PHE A N 1
ATOM 1580 C CA . PHE A 1 203 ? -15.441 5.669 8.145 1.00 98.62 203 PHE A CA 1
ATOM 1581 C C . PHE A 1 203 ? -16.658 5.654 7.215 1.00 98.62 203 PHE A C 1
ATOM 1583 O O . PHE A 1 203 ? -17.563 4.830 7.364 1.00 98.62 203 PHE A O 1
ATOM 1590 N N . ASP A 1 204 ? -16.669 6.550 6.229 1.00 98.62 204 ASP A N 1
ATOM 1591 C CA . ASP A 1 204 ? -17.640 6.503 5.139 1.00 98.62 204 ASP A CA 1
ATOM 1592 C C . ASP A 1 204 ? -17.263 5.443 4.088 1.00 98.62 204 ASP A C 1
ATOM 1594 O O . ASP A 1 204 ? -16.169 4.872 4.097 1.00 98.62 204 ASP A O 1
ATOM 1598 N N . ASP A 1 205 ? -18.180 5.160 3.161 1.00 98.69 205 ASP A N 1
ATOM 1599 C CA . ASP A 1 205 ? -17.965 4.119 2.149 1.00 98.69 205 ASP A CA 1
ATOM 1600 C C . ASP A 1 205 ? -16.774 4.427 1.218 1.00 98.69 205 ASP A C 1
ATOM 1602 O O . ASP A 1 205 ? -16.156 3.495 0.700 1.00 98.69 205 ASP A O 1
ATOM 1606 N N . LEU A 1 206 ? -16.413 5.704 1.021 1.00 98.69 206 LEU A N 1
ATOM 1607 C CA . LEU A 1 206 ? -15.244 6.072 0.219 1.00 98.69 206 LEU A CA 1
ATOM 1608 C C . LEU A 1 206 ? -13.938 5.775 0.968 1.00 98.69 206 LEU A C 1
ATOM 1610 O O . LEU A 1 206 ? -13.016 5.231 0.369 1.00 98.69 206 LEU A O 1
ATOM 1614 N N . ALA A 1 207 ? -13.859 6.076 2.265 1.00 98.75 207 ALA A N 1
ATOM 1615 C CA . ALA A 1 207 ? -12.721 5.715 3.107 1.00 98.75 207 ALA A CA 1
ATOM 1616 C C . ALA A 1 207 ? -12.565 4.191 3.239 1.00 98.75 207 ALA A C 1
ATOM 1618 O O . ALA A 1 207 ? -11.446 3.683 3.232 1.00 98.75 207 ALA A O 1
ATOM 1619 N N . ILE A 1 208 ? -13.671 3.445 3.293 1.00 98.81 208 ILE A N 1
ATOM 1620 C CA . ILE A 1 208 ? -13.639 1.975 3.306 1.00 98.81 208 ILE A CA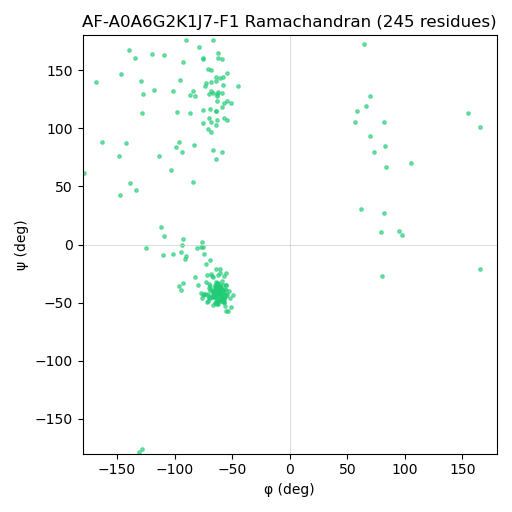 1
ATOM 1621 C C . ILE A 1 208 ? -13.140 1.422 1.964 1.00 98.81 208 ILE A C 1
ATOM 162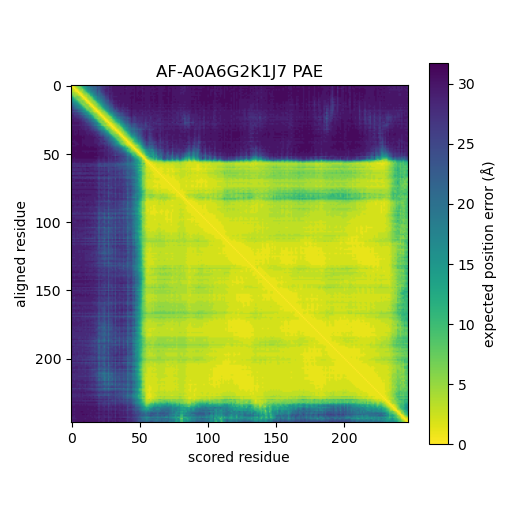3 O O . ILE A 1 208 ? -12.291 0.528 1.945 1.00 98.81 208 ILE A O 1
ATOM 1627 N N . LEU A 1 209 ? -13.638 1.958 0.842 1.00 98.69 209 LEU A N 1
ATOM 1628 C CA . LEU A 1 209 ? -13.153 1.604 -0.494 1.00 98.69 209 LEU A CA 1
ATOM 1629 C C . LEU A 1 209 ? -11.649 1.863 -0.615 1.00 98.69 209 LEU A C 1
ATOM 1631 O O . LEU A 1 209 ? -10.920 1.011 -1.115 1.00 98.69 209 LEU A O 1
ATOM 1635 N N . ASP A 1 210 ? -11.196 3.021 -0.146 1.00 98.69 210 ASP A N 1
ATOM 1636 C CA . ASP A 1 210 ? -9.794 3.418 -0.159 1.00 98.69 210 ASP A CA 1
ATOM 1637 C C . ASP A 1 210 ? -8.924 2.480 0.689 1.00 98.69 210 ASP A C 1
ATOM 1639 O O . ASP A 1 210 ? -7.943 1.936 0.187 1.00 98.69 210 ASP A O 1
ATOM 1643 N N . ALA A 1 211 ? -9.333 2.174 1.926 1.00 98.69 211 ALA A N 1
ATOM 1644 C CA . ALA A 1 211 ? -8.618 1.231 2.790 1.00 98.69 211 ALA A CA 1
ATOM 1645 C C . ALA A 1 211 ? -8.481 -0.153 2.134 1.00 98.69 211 ALA A C 1
ATOM 1647 O O . ALA A 1 211 ? -7.397 -0.744 2.125 1.00 98.69 211 ALA A O 1
ATOM 1648 N N . ASN A 1 212 ? -9.572 -0.658 1.549 1.00 98.69 212 ASN A N 1
ATOM 1649 C CA . ASN A 1 212 ? -9.578 -1.931 0.837 1.00 98.69 212 ASN A CA 1
ATOM 1650 C C . ASN A 1 212 ? -8.652 -1.899 -0.386 1.00 98.69 212 ASN A C 1
ATOM 1652 O O . ASN A 1 212 ? -7.802 -2.778 -0.535 1.00 98.69 212 ASN A O 1
ATOM 1656 N N . ALA A 1 213 ? -8.796 -0.884 -1.241 1.00 98.44 213 ALA A N 1
ATOM 1657 C CA . ALA A 1 213 ? -8.031 -0.755 -2.473 1.00 98.44 213 ALA A CA 1
ATOM 1658 C C . ALA A 1 213 ? -6.533 -0.584 -2.192 1.00 98.44 213 ALA A C 1
ATOM 1660 O O . ALA A 1 213 ? -5.715 -1.220 -2.857 1.00 98.44 213 ALA A O 1
ATOM 1661 N N . HIS A 1 214 ? -6.174 0.206 -1.179 1.00 98.19 214 HIS A N 1
ATOM 1662 C CA . HIS A 1 214 ? -4.795 0.398 -0.748 1.00 98.19 214 HIS A CA 1
ATOM 1663 C C . HIS A 1 214 ? -4.195 -0.916 -0.218 1.00 98.19 214 HIS A C 1
ATOM 1665 O O . HIS A 1 214 ? -3.169 -1.368 -0.728 1.00 98.19 214 HIS A O 1
ATOM 1671 N N . CYS A 1 215 ? -4.878 -1.611 0.703 1.00 98.62 215 CYS A N 1
ATOM 1672 C CA . CYS A 1 215 ? -4.450 -2.921 1.213 1.00 98.62 215 CYS A CA 1
ATOM 1673 C C . CYS A 1 215 ? -4.305 -3.974 0.094 1.00 98.62 215 CYS A C 1
ATOM 1675 O O . CYS A 1 215 ? -3.309 -4.702 0.028 1.00 98.62 215 CYS A O 1
ATOM 1677 N N . ALA A 1 216 ? -5.265 -4.045 -0.831 1.00 98.62 216 ALA A N 1
ATOM 1678 C CA . ALA A 1 216 ? -5.233 -4.976 -1.958 1.00 98.62 216 ALA A CA 1
ATOM 1679 C C . ALA A 1 216 ? -4.093 -4.658 -2.941 1.00 98.62 216 ALA A C 1
ATOM 1681 O O . ALA A 1 216 ? -3.397 -5.568 -3.405 1.00 98.62 216 ALA A O 1
ATOM 1682 N N . HIS A 1 217 ? -3.866 -3.375 -3.235 1.00 98.25 217 HIS A N 1
ATOM 1683 C CA . HIS A 1 217 ? -2.767 -2.931 -4.087 1.00 98.25 217 HIS A CA 1
ATOM 1684 C C . HIS A 1 217 ? -1.406 -3.258 -3.467 1.00 98.25 217 HIS A C 1
ATOM 1686 O O . HIS A 1 217 ? -0.552 -3.832 -4.140 1.00 98.25 217 HIS A O 1
ATOM 1692 N N . LEU A 1 218 ? -1.222 -3.003 -2.172 1.00 97.81 218 LEU A N 1
ATOM 1693 C CA . LEU A 1 218 ? -0.006 -3.374 -1.444 1.00 97.81 218 LEU A CA 1
ATOM 1694 C C . LEU A 1 218 ? 0.219 -4.885 -1.435 1.00 97.81 218 LEU A C 1
ATOM 1696 O O . LEU A 1 218 ? 1.331 -5.346 -1.671 1.00 97.81 218 LEU A O 1
ATOM 1700 N N . ASN A 1 219 ? -0.843 -5.672 -1.269 1.00 98.56 219 ASN A N 1
ATOM 1701 C CA . ASN A 1 219 ? -0.788 -7.123 -1.406 1.00 98.56 219 ASN A CA 1
ATOM 1702 C C . ASN A 1 219 ? -0.295 -7.557 -2.800 1.00 98.56 219 ASN A C 1
ATOM 1704 O O . ASN A 1 219 ? 0.495 -8.502 -2.916 1.00 98.56 219 ASN A O 1
ATOM 1708 N N . TYR A 1 220 ? -0.724 -6.882 -3.867 1.00 97.94 220 TYR A N 1
ATOM 1709 C CA . TYR A 1 220 ? -0.180 -7.097 -5.207 1.00 97.94 220 TYR A CA 1
ATOM 1710 C C . TYR A 1 220 ? 1.304 -6.699 -5.287 1.00 97.94 220 TYR A C 1
ATOM 1712 O O . TYR A 1 220 ? 2.124 -7.511 -5.722 1.00 97.94 220 TYR A O 1
ATOM 1720 N N . VAL A 1 221 ? 1.663 -5.495 -4.830 1.00 96.81 221 VAL A N 1
ATOM 1721 C CA . VAL A 1 221 ? 3.039 -4.971 -4.858 1.00 96.81 221 VAL A CA 1
ATOM 1722 C C . VAL A 1 221 ? 3.991 -5.895 -4.105 1.00 96.81 221 VAL A C 1
ATOM 1724 O O . VAL A 1 221 ? 4.998 -6.313 -4.670 1.00 96.81 221 VAL A O 1
ATOM 1727 N N . ASN A 1 222 ? 3.647 -6.295 -2.880 1.00 97.69 222 ASN A N 1
ATOM 1728 C CA . ASN A 1 222 ? 4.453 -7.189 -2.054 1.00 97.69 222 ASN A CA 1
ATOM 1729 C C . ASN A 1 222 ? 4.759 -8.513 -2.773 1.00 97.69 222 ASN A C 1
ATOM 1731 O O . ASN A 1 222 ? 5.903 -8.964 -2.805 1.00 97.69 222 ASN A O 1
ATOM 1735 N N . ARG A 1 223 ? 3.756 -9.111 -3.432 1.00 97.56 223 ARG A N 1
ATOM 1736 C CA . ARG A 1 223 ? 3.928 -10.361 -4.193 1.00 97.56 223 ARG A CA 1
ATOM 1737 C C . ARG A 1 223 ? 4.850 -10.190 -5.395 1.00 97.56 223 ARG A C 1
ATOM 1739 O O . ARG A 1 223 ? 5.604 -11.110 -5.703 1.00 97.56 223 ARG A O 1
ATOM 1746 N N . VAL A 1 224 ? 4.804 -9.044 -6.071 1.00 96.38 224 VAL A N 1
ATOM 1747 C CA . VAL A 1 224 ? 5.708 -8.749 -7.193 1.00 96.38 224 VAL A CA 1
ATOM 1748 C C . VAL A 1 224 ? 7.129 -8.509 -6.688 1.00 96.38 224 VAL A C 1
ATOM 1750 O O . VAL A 1 224 ? 8.053 -9.132 -7.200 1.00 96.38 224 VAL A O 1
ATOM 1753 N N . VAL A 1 225 ? 7.297 -7.674 -5.660 1.00 94.88 225 VAL A N 1
ATOM 1754 C CA . VAL A 1 225 ? 8.586 -7.349 -5.028 1.00 94.88 225 VAL A CA 1
ATOM 1755 C C . VAL A 1 225 ? 9.290 -8.618 -4.558 1.00 94.88 225 VAL A C 1
ATOM 1757 O O . VAL A 1 225 ? 10.380 -8.935 -5.031 1.00 94.88 225 VAL A O 1
ATOM 1760 N N . THR A 1 226 ? 8.640 -9.407 -3.703 1.00 93.81 226 THR A N 1
ATOM 1761 C CA . THR A 1 226 ? 9.230 -10.643 -3.178 1.00 93.81 226 THR A CA 1
ATOM 1762 C C . THR A 1 226 ? 9.342 -11.725 -4.251 1.00 93.81 226 THR A C 1
ATOM 1764 O O . THR A 1 226 ? 10.328 -12.458 -4.284 1.00 93.81 226 THR A O 1
ATOM 1767 N N . GLY A 1 227 ? 8.360 -11.837 -5.149 1.00 95.50 227 GLY A N 1
ATOM 1768 C CA . GLY A 1 227 ? 8.336 -12.867 -6.190 1.00 95.50 227 GLY A CA 1
ATOM 1769 C C . GLY A 1 227 ? 9.354 -12.654 -7.313 1.00 95.50 227 GLY A C 1
ATOM 1770 O O . GLY A 1 227 ? 9.774 -13.629 -7.937 1.00 95.50 227 GLY A O 1
ATOM 1771 N N . LEU A 1 228 ? 9.761 -11.406 -7.564 1.00 95.88 228 LEU A N 1
ATOM 1772 C CA . LEU A 1 228 ? 10.754 -11.037 -8.580 1.00 95.88 228 LEU A CA 1
ATOM 1773 C C . LEU A 1 228 ? 12.088 -10.577 -7.984 1.00 95.88 228 LEU A C 1
ATOM 1775 O O . LEU A 1 228 ? 12.968 -10.172 -8.740 1.00 95.88 228 LEU A O 1
ATOM 1779 N N . GLY A 1 229 ? 12.268 -10.693 -6.669 1.00 93.19 229 GLY A N 1
ATOM 1780 C CA . GLY A 1 229 ? 13.575 -10.552 -6.040 1.00 93.19 229 GLY A CA 1
ATOM 1781 C C . GLY A 1 229 ? 14.055 -9.140 -5.783 1.00 93.19 229 GLY A C 1
ATOM 1782 O O . GLY A 1 229 ? 15.264 -8.936 -5.737 1.00 93.19 229 GLY A O 1
ATOM 1783 N N . ILE A 1 230 ? 13.138 -8.193 -5.610 1.00 92.25 230 ILE A N 1
ATOM 1784 C CA . ILE A 1 230 ? 13.475 -6.837 -5.182 1.00 92.25 230 ILE A CA 1
ATOM 1785 C C . ILE A 1 230 ? 13.785 -6.889 -3.685 1.00 92.25 230 ILE A C 1
ATOM 1787 O O . ILE A 1 230 ? 12.929 -7.251 -2.873 1.00 92.25 230 ILE A O 1
ATOM 1791 N N . GLN A 1 231 ? 15.033 -6.587 -3.327 1.00 87.44 231 GLN A N 1
ATOM 1792 C CA . GLN A 1 231 ? 15.562 -6.788 -1.970 1.00 87.44 231 GLN A CA 1
ATOM 1793 C C . GLN A 1 231 ? 16.157 -5.529 -1.339 1.00 87.44 231 GLN A C 1
ATOM 1795 O O . GLN A 1 231 ? 16.585 -5.584 -0.186 1.00 87.44 231 GLN A O 1
ATOM 1800 N N . THR A 1 232 ? 16.211 -4.414 -2.067 1.00 86.75 232 THR A N 1
ATOM 1801 C CA . THR A 1 232 ? 16.679 -3.140 -1.514 1.00 86.75 232 THR A CA 1
ATOM 1802 C C . THR A 1 232 ? 15.824 -2.745 -0.317 1.00 86.75 232 THR A C 1
ATOM 1804 O O . THR A 1 232 ? 14.621 -2.994 -0.279 1.00 86.75 232 THR A O 1
ATOM 1807 N N . VAL A 1 233 ? 16.445 -2.143 0.686 1.00 84.88 233 VAL A N 1
ATOM 1808 C CA . VAL A 1 233 ? 15.752 -1.614 1.859 1.00 84.88 233 VAL A CA 1
ATOM 1809 C C . VAL A 1 233 ? 16.210 -0.184 2.062 1.00 84.88 233 VAL A C 1
ATOM 1811 O O . VAL A 1 233 ? 17.379 0.132 1.836 1.00 84.88 233 VAL A O 1
ATOM 1814 N N . VAL A 1 234 ? 15.279 0.682 2.442 1.00 78.62 234 VAL A N 1
ATOM 1815 C CA . VAL A 1 234 ? 15.600 2.064 2.789 1.00 78.62 234 VAL A CA 1
ATOM 1816 C C . VAL A 1 234 ? 16.280 2.068 4.150 1.00 78.62 234 VAL A C 1
ATOM 1818 O O . VAL A 1 234 ? 15.863 1.352 5.064 1.00 78.62 234 VAL A O 1
ATOM 1821 N N . ASP A 1 235 ? 17.348 2.855 4.261 1.00 70.81 235 ASP A N 1
ATOM 1822 C CA . ASP A 1 235 ? 18.027 3.065 5.532 1.00 70.81 235 ASP A CA 1
ATOM 1823 C C . ASP A 1 235 ? 17.030 3.658 6.549 1.00 70.81 235 ASP A C 1
ATOM 1825 O O . ASP A 1 235 ? 16.332 4.619 6.212 1.00 70.81 235 ASP A O 1
ATOM 1829 N N . PRO A 1 236 ? 16.922 3.112 7.774 1.00 62.56 236 PRO A N 1
ATOM 1830 C CA . PRO A 1 236 ? 16.012 3.633 8.789 1.00 62.56 236 PRO A CA 1
ATOM 1831 C C . PRO A 1 236 ? 16.217 5.124 9.112 1.00 62.56 236 PRO A C 1
ATOM 1833 O O . PRO A 1 236 ? 15.268 5.769 9.561 1.00 62.56 236 PRO A O 1
ATOM 1836 N N . ASP A 1 237 ? 17.421 5.659 8.882 1.00 62.97 237 ASP A N 1
ATOM 1837 C CA . ASP A 1 237 ? 17.792 7.057 9.132 1.00 62.97 237 ASP A CA 1
ATOM 1838 C C . ASP A 1 237 ? 17.607 7.960 7.894 1.00 62.97 237 ASP A C 1
ATOM 1840 O O . ASP A 1 237 ? 17.948 9.147 7.907 1.00 62.97 237 ASP A O 1
ATOM 1844 N N . PHE A 1 238 ? 17.061 7.421 6.800 1.00 64.38 238 PHE A N 1
ATOM 1845 C CA . PHE A 1 238 ? 16.728 8.191 5.607 1.00 64.38 238 PHE A CA 1
ATOM 1846 C C . PHE A 1 238 ? 15.570 9.160 5.889 1.00 64.38 238 PHE A C 1
ATOM 1848 O O . PHE A 1 238 ? 14.597 8.808 6.554 1.00 64.38 238 PHE A O 1
ATOM 1855 N N . ALA A 1 239 ? 15.638 10.386 5.364 1.00 58.06 239 ALA A N 1
ATOM 1856 C CA . ALA A 1 239 ? 14.524 11.329 5.473 1.00 58.06 239 ALA A CA 1
ATOM 1857 C C . ALA A 1 239 ? 13.293 10.790 4.720 1.00 58.06 239 ALA A C 1
ATOM 1859 O O . ALA A 1 239 ? 13.430 10.224 3.638 1.00 58.06 239 ALA A O 1
ATOM 1860 N N . ALA A 1 240 ? 12.086 10.965 5.266 1.00 58.56 240 ALA A N 1
ATOM 1861 C CA . ALA A 1 240 ? 10.862 10.602 4.553 1.00 58.56 240 ALA A CA 1
ATOM 1862 C C . ALA A 1 240 ? 10.733 11.458 3.279 1.00 58.56 240 ALA A C 1
ATOM 1864 O O . ALA A 1 240 ? 10.788 12.684 3.359 1.00 58.56 240 ALA A O 1
ATOM 1865 N N . TYR A 1 241 ? 10.530 10.830 2.119 1.00 56.47 241 TYR A N 1
ATOM 1866 C CA . TYR A 1 241 ? 10.167 11.533 0.885 1.00 56.47 241 TYR A CA 1
ATOM 1867 C C . TYR A 1 241 ? 8.796 11.057 0.406 1.00 56.47 241 TYR A C 1
ATOM 1869 O O . TYR A 1 241 ? 8.537 9.852 0.315 1.00 56.47 241 TYR A O 1
ATOM 1877 N N . ASP A 1 242 ? 7.936 12.008 0.049 1.00 52.91 242 ASP A N 1
ATOM 1878 C CA . ASP A 1 242 ? 6.698 11.743 -0.680 1.00 52.91 242 ASP A CA 1
ATOM 1879 C C . ASP A 1 242 ? 7.012 11.653 -2.167 1.00 52.91 242 ASP A C 1
ATOM 1881 O O . ASP A 1 242 ? 6.956 12.626 -2.915 1.00 52.91 242 ASP A O 1
ATOM 1885 N N . ALA A 1 243 ? 7.406 10.459 -2.592 1.00 53.03 243 ALA A N 1
ATOM 1886 C CA . ALA A 1 243 ? 7.785 10.194 -3.966 1.00 53.03 243 ALA A CA 1
ATOM 1887 C C . ALA A 1 243 ? 6.648 9.443 -4.679 1.00 53.03 243 ALA A C 1
ATOM 1889 O O . ALA A 1 243 ? 6.789 8.281 -5.046 1.00 53.03 243 ALA A O 1
ATOM 1890 N N . ILE A 1 244 ? 5.483 10.086 -4.819 1.00 53.88 244 ILE A N 1
ATOM 1891 C CA . ILE A 1 244 ? 4.400 9.590 -5.681 1.00 53.88 244 ILE A CA 1
ATOM 1892 C C . ILE A 1 244 ? 4.681 10.136 -7.090 1.00 53.88 244 ILE A C 1
ATOM 1894 O O . ILE A 1 244 ? 4.605 11.354 -7.264 1.00 53.88 244 ILE A O 1
ATOM 1898 N N . PRO A 1 245 ? 5.005 9.297 -8.100 1.00 45.97 245 PRO A N 1
ATOM 1899 C CA . PRO A 1 245 ? 5.126 9.737 -9.487 1.00 45.97 245 PRO A CA 1
ATOM 1900 C C . PRO A 1 245 ? 3.983 10.657 -9.928 1.00 45.97 245 PRO A C 1
ATOM 1902 O O . PRO A 1 245 ? 2.817 10.370 -9.636 1.00 45.97 245 PRO A O 1
ATOM 1905 N N . ALA A 1 246 ? 4.312 11.739 -10.641 1.00 46.03 246 ALA A N 1
ATOM 1906 C CA . ALA A 1 246 ? 3.339 12.651 -11.243 1.00 46.03 246 ALA A CA 1
ATOM 1907 C C . ALA A 1 246 ? 2.469 11.926 -12.293 1.00 46.03 246 ALA A C 1
ATOM 1909 O O . ALA A 1 246 ? 2.777 10.795 -12.680 1.00 46.03 246 ALA A O 1
ATOM 1910 N N . ASP A 1 247 ? 1.343 12.531 -12.693 1.00 48.72 247 ASP A N 1
ATOM 1911 C CA . ASP A 1 247 ? 0.452 11.988 -13.743 1.00 48.72 247 ASP A CA 1
ATOM 1912 C C . ASP A 1 247 ? 1.097 11.908 -15.127 1.00 48.72 247 ASP A C 1
ATOM 1914 O O . ASP A 1 247 ? 1.870 12.825 -15.469 1.00 48.72 247 ASP A O 1
#

Solvent-accessible surface area (backbone atoms only — not comparable to full-atom values): 15199 Å² total; per-residue (Å²): 133,86,86,88,87,88,79,90,82,90,83,86,86,80,82,84,74,82,73,81,91,76,84,87,77,81,77,80,71,84,79,76,93,75,80,95,80,80,83,78,80,77,76,96,78,75,69,91,80,82,83,87,92,40,84,56,33,75,54,87,56,56,54,77,92,75,39,53,78,69,42,37,53,60,40,48,52,30,28,76,59,67,71,46,71,52,53,75,51,38,71,29,42,84,42,40,71,60,36,53,55,48,54,53,52,49,50,54,50,78,60,56,93,44,83,64,48,70,61,56,50,41,49,43,52,28,43,50,22,37,78,67,68,27,59,35,61,23,32,57,31,51,32,46,41,43,74,68,66,49,50,73,67,55,54,50,33,38,58,74,40,46,72,67,40,28,78,78,42,59,66,49,58,19,44,52,45,53,52,42,53,41,54,69,75,41,52,90,71,69,53,71,65,61,56,49,50,37,42,74,50,68,43,52,74,57,29,50,50,46,54,50,49,41,46,52,49,49,56,51,51,43,51,51,36,63,72,39,46,45,70,66,61,52,61,80,86,48,78,75,73,92,79,72,64,68,136

Sequence (247 aa):
MRVTPDDGKDERHRHRRNGPLQEHHRRLAPRRCRDRTRRRAAPPGQRCAAVCEHGGVWIRSVPYDDADEELRRHYDRQRETLGEVTEMTLAGSLYPRLVGARLELYAATERCPSALTARQRNLIGFVTSALNGTLHCMSQVTVKLRADGFSDEEIALLASDPAAAADALPEGEAALLRYTIDLTSRPGEIGEDDVTALRQAGFDDLAILDANAHCAHLNYVNRVVTGLGIQTVVDPDFAAYDAIPAD

pLDDT: mean 79.6, std 25.69, range [28.92, 98.81]

Secondary structure (DSSP, 8-state):
--------------------------------------PPPPPTT--------SSSSSS----GGG--HHHHHHHHHHHHHHSS--HHHHHHTTSHHHHHHHHHHHHHHHT--SS--HHHHHHHHHHHHHHTT-HHHHHHHHHHHHHTT--HHHHHHHHH-HHHHHTTS-HHHHHHHHHHHHHHH-GGG--HHHHHHHHHTT--HHHHHHHHHHHHHHHHHHHHHHHHT------TTSPP-------

Foldseek 3Di:
DDDDDDDDDDDDDDDPDPDDPDDDPPPPDPDDDDDDDDDDDDDPDPDPPDDDPQPQWQDDFQDLVRADPLLVVLQVLQCVQPVGDDSLSRLVRVPSVVSVVLLVLLCCLVPLPFPDDPLLLLLLQQLLCLVLVQQASNQLSLLVNVVVPDDPVLSVCSNPPLLVSLVVDDQLSSLLSVLSNCCNPPVVPDDPVSVVSNVVSPGDPSNVVSSNSSSVSSSVSSCSCVVTRNDDGDDSPDHRDPRSRDD

Mean predicted aligned error: 12.69 Å

Nearest PDB structures (foldseek):
  6k40-assembly3_C  TM=8.527E-01  e=8.805E-09  Deinococcus radiodurans R1 = ATCC 13939 = DSM 20539
  2oyo-assembly1_A  TM=8.504E-01  e=1.847E-07  Deinococcus geothermalis DSM 11300
  2prr-assembly1_E  TM=8.418E-01  e=5.680E-07  Cupriavidus pinatubonensis JMP134
  3c1l-assembly1_B  TM=8.052E-01  e=5.172E-07  Mesorhizobium japonicum MAFF 303099
  3c1l-assembly2_J  TM=7.990E-01  e=5.680E-07  Mesorhizobium japonicum MAFF 303099

Radius of gyration: 27.38 Å; Cα contacts (8 Å, |Δi|>4): 242; chains: 1; bounding box: 110×57×49 Å